Protein AF-A0A2P4YK73-F1 (afdb_monomer)

Foldseek 3Di:
DQQPDDDQQAWHFPDWDDPDPVRIDTDTDDAAQAFQLVVLVVCVVVVPAFFDDLLLVQLLLSVVRVLVRQCPDVVRFAQQQQARNQWGHHPVSRTHGHRRDPPPVPPPPPPPDDLPRLLLFQLCVVVVHDDDSVRVVSSSVLRSLCSRGSDHQCPLVQCVPQDVVRHGDDSVVVSVCVSVVVDDSQCSLVPVDDDPPLVVLLLFALCVNVVHDDDQLRVLSSVLLVLLCSAVVHHWCPVVQVVPQDPVRDTDDSVVVSVCLSVVVDGGDGDPPDDVLSVVLSCQSNDNPSVSRDGPVVSSVSVVCCSVPVSD

Secondary structure (DSSP, 8-state):
-GGG---TTBPPEEEEE-SSTTS-EEEE---TTEEHHHHHHHHHHHTPPSS--HHHHHHHHHHHHHHHHHHHSSSPPP-S--SGGGEEE-TT--EEE---SSTTTT-SS-TTS-TTSGGGS-HHHHTT----HHHHHHHHHHHHHHHHH-SPTTHHHHHH---TTSPPPPHHHHHHHHHTTSS-GGGGGTTTT--TT-TTGGGS-HHHHTTPPP-HHHHHHHHHHHHHHHHH-S-TTHHHHHHT--TT-PPPPHHHHHHHHHTTS------TTS-HHHHHHHHHHT-SSTTTSPPHHHHHHHHHHHHHHT--

Sequence (312 aa):
MTASMDHPHIVTFIGVAWDSLSDLCVVLEFMDGGDLRTLLNKYEATKHPVGFDKQKTTIALHVCHALTYLHSLMPPVIHRDLKSRNILLNHDFEAKLTDFGISRERLDQTMTAGVGTSLWMAPEVMLGEKYDVKADMFSFGVVLSELDVHTLPYAQAKQRSLDTSGRKMADATLLQKITAGEIQVSRERLDQTMTAGVGTSLWMAPEVMLGEKYDVKADMFSFGVVLSELDVHTLPYAQAKQRSLDTSGRKMADATLLQKITAGEIQVDFSESSPRSLVDLGLACVAIDSTDRPTAAEALYRLQVILTQDLG

pLDDT: mean 77.2, std 15.5, range [33.78, 97.75]

Structure (mmCIF, N/CA/C/O backbone):
data_AF-A0A2P4YK73-F1
#
_entry.id   AF-A0A2P4YK73-F1
#
loop_
_atom_site.group_PDB
_atom_site.id
_atom_site.type_symbol
_atom_site.label_atom_id
_atom_site.label_alt_id
_atom_site.label_comp_id
_atom_site.label_asym_id
_atom_site.label_entity_id
_atom_site.label_seq_id
_atom_site.pdbx_PDB_ins_code
_atom_site.Cartn_x
_atom_site.Cartn_y
_atom_site.Cartn_z
_atom_site.occupancy
_atom_site.B_iso_or_equiv
_atom_site.auth_seq_id
_atom_site.auth_comp_id
_atom_site.auth_asym_id
_atom_site.auth_atom_id
_atom_site.pdbx_PDB_model_num
ATOM 1 N N . MET A 1 1 ? 15.762 -13.107 -13.144 1.00 55.09 1 MET A N 1
ATOM 2 C CA . MET A 1 1 ? 14.458 -13.039 -12.448 1.00 55.09 1 MET A CA 1
ATOM 3 C C . MET A 1 1 ? 13.481 -12.123 -13.168 1.00 55.09 1 MET A C 1
ATOM 5 O O . MET A 1 1 ? 12.386 -12.575 -13.449 1.00 55.09 1 MET A O 1
ATOM 9 N N . THR A 1 2 ? 13.860 -10.896 -13.533 1.00 55.94 2 THR A N 1
ATOM 10 C CA . THR A 1 2 ? 12.975 -9.953 -14.253 1.00 55.94 2 THR A CA 1
ATOM 11 C C . THR A 1 2 ? 12.442 -10.485 -15.592 1.00 55.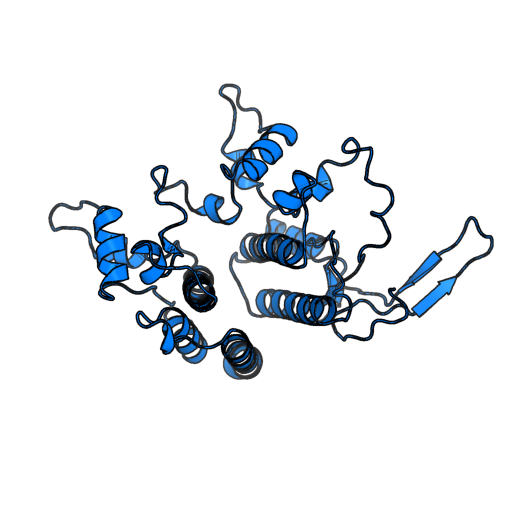94 2 THR A C 1
ATOM 13 O O . THR A 1 2 ? 11.284 -10.266 -15.908 1.00 55.94 2 THR A O 1
ATOM 16 N N . ALA A 1 3 ? 13.236 -11.259 -16.339 1.00 59.41 3 ALA A N 1
ATOM 17 C CA . ALA A 1 3 ? 12.841 -11.819 -17.639 1.00 59.41 3 ALA A CA 1
ATOM 18 C C . ALA A 1 3 ? 11.726 -12.890 -17.603 1.00 59.41 3 ALA A C 1
ATOM 20 O O . ALA A 1 3 ? 11.259 -13.300 -18.659 1.00 59.41 3 ALA A O 1
ATOM 21 N N . SER A 1 4 ? 11.333 -13.387 -16.424 1.00 66.44 4 SER A N 1
ATOM 22 C CA . SER A 1 4 ? 10.313 -14.441 -16.278 1.00 66.44 4 SER A CA 1
ATOM 23 C C . SER A 1 4 ? 9.052 -13.972 -15.551 1.00 66.44 4 SER A C 1
ATOM 25 O O . SER A 1 4 ? 8.229 -14.803 -15.178 1.00 66.44 4 SER A O 1
ATOM 27 N N . MET A 1 5 ? 8.932 -12.673 -15.270 1.00 78.12 5 MET A N 1
ATOM 28 C CA . MET A 1 5 ? 7.766 -12.099 -14.603 1.00 78.12 5 MET A CA 1
ATOM 29 C C . MET A 1 5 ? 6.850 -11.463 -15.641 1.00 78.12 5 MET A C 1
ATOM 31 O O . MET A 1 5 ? 7.314 -10.665 -16.451 1.00 78.12 5 MET A O 1
ATOM 35 N N . ASP A 1 6 ? 5.566 -11.802 -15.583 1.00 83.88 6 ASP A N 1
ATOM 36 C CA . ASP A 1 6 ? 4.534 -11.233 -16.444 1.00 83.88 6 ASP A CA 1
ATOM 37 C C . ASP A 1 6 ? 3.360 -10.795 -15.567 1.00 83.88 6 ASP A C 1
ATOM 39 O O . ASP A 1 6 ? 2.631 -11.620 -15.012 1.00 83.88 6 ASP A O 1
ATOM 43 N N . HIS A 1 7 ? 3.253 -9.486 -15.346 1.00 91.50 7 HIS A N 1
ATOM 44 C CA . HIS A 1 7 ? 2.206 -8.899 -14.523 1.00 91.50 7 HIS A CA 1
ATOM 45 C C . HIS A 1 7 ? 1.973 -7.435 -14.930 1.00 91.50 7 HIS A C 1
ATOM 47 O O . HIS A 1 7 ? 2.948 -6.690 -15.050 1.00 91.50 7 HIS A O 1
ATOM 53 N N . PRO A 1 8 ? 0.714 -6.966 -15.064 1.00 93.94 8 PRO A N 1
ATOM 54 C CA . PRO A 1 8 ? 0.407 -5.607 -15.530 1.00 93.94 8 PRO A CA 1
ATOM 55 C C . PRO A 1 8 ? 0.994 -4.499 -14.646 1.00 93.94 8 PRO A C 1
ATOM 57 O O . PRO A 1 8 ? 1.262 -3.407 -15.133 1.00 93.94 8 PRO A O 1
ATOM 60 N N . HIS A 1 9 ? 1.235 -4.783 -13.364 1.00 95.75 9 HIS A N 1
ATOM 61 C CA . HIS A 1 9 ? 1.813 -3.835 -12.405 1.00 95.75 9 HIS A CA 1
ATOM 62 C C . HIS A 1 9 ? 3.291 -4.091 -12.084 1.00 95.75 9 HIS A C 1
ATOM 64 O O . HIS A 1 9 ? 3.784 -3.609 -11.071 1.00 95.75 9 HIS A O 1
ATOM 70 N N . ILE A 1 10 ? 4.013 -4.848 -12.913 1.00 93.94 10 ILE A N 1
ATOM 71 C CA . ILE A 1 10 ? 5.475 -4.984 -12.835 1.00 93.94 10 ILE A CA 1
ATOM 72 C C . ILE A 1 10 ? 6.071 -4.425 -14.120 1.00 93.94 10 ILE A C 1
ATOM 74 O O . ILE A 1 10 ? 5.560 -4.690 -15.203 1.00 93.94 10 ILE A O 1
ATOM 78 N N . VAL A 1 11 ? 7.144 -3.643 -13.995 1.00 93.88 11 VAL A N 1
ATOM 79 C CA . VAL A 1 11 ? 7.846 -3.080 -15.150 1.00 93.88 11 VAL A CA 1
ATOM 80 C C . VAL A 1 11 ? 8.396 -4.212 -16.014 1.00 93.88 11 VAL A C 1
ATOM 82 O O . VAL A 1 11 ? 9.201 -5.039 -15.579 1.00 93.88 11 VAL A O 1
ATOM 85 N N . THR A 1 12 ? 7.946 -4.224 -17.260 1.00 91.75 12 THR A N 1
ATOM 86 C CA . THR A 1 12 ? 8.234 -5.240 -18.261 1.00 91.75 12 THR A CA 1
ATOM 87 C C . THR A 1 12 ? 9.698 -5.167 -18.663 1.00 91.75 12 THR A C 1
ATOM 89 O O . THR A 1 12 ? 10.197 -4.134 -19.118 1.00 91.75 12 THR A O 1
ATOM 92 N N . PHE A 1 13 ? 10.387 -6.296 -18.533 1.00 89.62 13 PHE A N 1
ATOM 93 C CA . PHE A 1 13 ? 11.717 -6.471 -19.094 1.00 89.62 13 PHE A CA 1
ATOM 94 C C . PHE A 1 13 ? 11.613 -6.696 -20.605 1.00 89.62 13 PHE A C 1
ATOM 96 O O . PHE A 1 13 ? 10.991 -7.658 -21.049 1.00 89.62 13 PHE A O 1
ATOM 103 N N . ILE A 1 14 ? 12.242 -5.823 -21.391 1.00 90.56 14 ILE A N 1
ATOM 104 C CA . ILE A 1 14 ? 12.256 -5.925 -22.856 1.00 90.56 14 ILE A CA 1
ATOM 105 C C . ILE A 1 14 ? 13.472 -6.730 -23.315 1.00 90.56 14 ILE A C 1
ATOM 107 O O . ILE A 1 14 ? 13.367 -7.574 -24.204 1.00 90.56 14 ILE A O 1
ATOM 111 N N . GLY A 1 15 ? 14.640 -6.479 -22.723 1.00 88.44 15 GLY A N 1
ATOM 112 C CA . GLY A 1 15 ? 15.864 -7.147 -23.137 1.00 88.44 15 GLY A CA 1
ATOM 113 C C . GLY A 1 15 ? 17.117 -6.612 -22.465 1.00 88.44 15 GLY A C 1
ATOM 114 O O . GLY A 1 15 ? 17.079 -5.839 -21.511 1.00 88.44 15 GLY A O 1
ATOM 115 N N . VAL A 1 16 ? 18.254 -7.041 -22.994 1.00 88.69 16 VAL A N 1
ATOM 116 C CA . VAL A 1 16 ? 19.583 -6.567 -22.609 1.00 88.69 16 VAL A CA 1
ATOM 117 C C . VAL A 1 16 ? 20.296 -6.041 -23.845 1.00 88.69 16 VAL A C 1
ATOM 119 O O . VAL A 1 16 ? 20.171 -6.615 -24.925 1.00 88.69 16 VAL A O 1
ATOM 122 N N . ALA A 1 17 ? 21.047 -4.961 -23.677 1.00 88.19 17 ALA A N 1
ATOM 123 C CA . ALA A 1 17 ? 21.920 -4.400 -24.698 1.00 88.19 17 ALA A CA 1
ATOM 124 C C . ALA A 1 17 ? 23.347 -4.375 -24.152 1.00 88.19 17 ALA A C 1
ATOM 126 O O . ALA A 1 17 ? 23.541 -4.087 -22.974 1.00 88.19 17 ALA A O 1
ATOM 127 N N . TRP A 1 18 ? 24.337 -4.709 -24.975 1.00 88.50 18 TRP A N 1
ATOM 128 C CA . TRP A 1 18 ? 25.741 -4.622 -24.585 1.00 88.50 18 TRP A CA 1
ATOM 129 C C . TRP A 1 18 ? 26.634 -4.428 -25.811 1.00 88.50 18 TRP A C 1
ATOM 131 O O . TRP A 1 18 ? 26.444 -5.098 -26.825 1.00 88.50 18 TRP A O 1
ATOM 141 N N . ASP A 1 19 ? 27.644 -3.569 -25.677 1.00 84.31 19 ASP A N 1
ATOM 142 C CA . ASP A 1 19 ? 28.762 -3.469 -26.629 1.00 84.31 19 ASP A CA 1
ATOM 143 C C . ASP A 1 19 ? 29.998 -4.235 -26.115 1.00 84.31 19 ASP A C 1
ATOM 145 O O . ASP A 1 19 ? 30.829 -4.721 -26.884 1.00 84.31 19 ASP A O 1
ATOM 149 N N . SER A 1 20 ? 30.095 -4.406 -24.794 1.00 81.94 20 SER A N 1
ATOM 150 C CA . SER A 1 20 ? 31.126 -5.169 -24.092 1.00 81.94 20 SER A CA 1
ATOM 151 C C . SER A 1 20 ? 30.563 -5.733 -22.779 1.00 81.94 20 SER A C 1
ATOM 153 O O . SER A 1 20 ? 29.516 -5.292 -22.310 1.00 81.94 20 SER A O 1
ATOM 155 N N . LEU A 1 21 ? 31.251 -6.686 -22.135 1.00 71.19 21 LEU A N 1
ATOM 156 C CA . LEU A 1 21 ? 30.834 -7.201 -20.816 1.00 71.19 21 LEU A CA 1
ATOM 157 C C . LEU A 1 21 ? 30.823 -6.116 -19.718 1.00 71.19 21 LEU A C 1
ATOM 159 O O . LEU A 1 21 ? 30.157 -6.294 -18.701 1.00 71.19 21 LEU A O 1
ATOM 163 N N . SER A 1 22 ? 31.553 -5.013 -19.915 1.00 77.69 22 SER A N 1
ATOM 164 C CA . SER A 1 22 ? 31.553 -3.846 -19.024 1.00 77.69 22 SER A CA 1
ATOM 165 C C . SER A 1 22 ? 30.385 -2.883 -19.262 1.00 77.69 22 SER A C 1
ATOM 167 O O . SER A 1 22 ? 30.089 -2.097 -18.369 1.00 77.69 22 SER A O 1
ATOM 169 N N . ASP A 1 23 ? 29.695 -2.984 -20.403 1.00 82.06 23 ASP A N 1
ATOM 170 C CA . ASP A 1 23 ? 28.624 -2.070 -20.826 1.00 82.06 23 ASP A CA 1
ATOM 171 C C . ASP A 1 23 ? 27.277 -2.800 -20.946 1.00 82.06 23 ASP A C 1
ATOM 173 O O . ASP A 1 23 ? 26.516 -2.598 -21.890 1.00 82.06 23 ASP A O 1
ATOM 177 N N . LEU A 1 24 ? 26.993 -3.708 -20.008 1.00 82.88 24 LEU A N 1
ATOM 178 C CA . LEU A 1 24 ? 25.717 -4.416 -19.967 1.00 82.88 24 LEU A CA 1
ATOM 179 C C . LEU A 1 24 ? 24.608 -3.476 -19.475 1.00 82.88 24 LEU A C 1
ATOM 181 O O . LEU A 1 24 ? 24.603 -3.044 -18.322 1.00 82.88 24 LEU A O 1
ATOM 185 N N . CYS A 1 25 ? 23.632 -3.215 -20.336 1.00 85.00 25 CYS A N 1
ATOM 186 C CA . CYS A 1 25 ? 22.439 -2.434 -20.043 1.00 85.00 25 CYS A CA 1
ATOM 187 C C . CYS A 1 25 ? 21.190 -3.318 -20.032 1.00 85.00 25 CYS A C 1
ATOM 189 O O . CYS A 1 25 ? 21.040 -4.240 -20.835 1.00 85.00 25 CYS A O 1
ATOM 191 N N . VAL A 1 26 ? 20.261 -2.993 -19.137 1.00 85.75 26 VAL A N 1
ATOM 192 C CA . VAL A 1 26 ? 18.923 -3.588 -19.087 1.00 85.75 26 VAL A CA 1
ATOM 193 C C . VAL A 1 26 ? 17.949 -2.631 -19.766 1.00 85.75 26 VAL A C 1
ATOM 195 O O . VAL A 1 26 ? 17.930 -1.443 -19.454 1.00 85.75 26 VAL A O 1
ATOM 198 N N . VAL A 1 27 ? 17.144 -3.151 -20.690 1.00 89.88 27 VAL A N 1
ATOM 199 C CA . VAL A 1 27 ? 16.100 -2.407 -21.397 1.00 89.88 27 VAL A CA 1
ATOM 200 C C . VAL A 1 27 ? 14.750 -2.781 -20.794 1.00 89.88 27 VAL A C 1
ATOM 202 O O . VAL A 1 27 ? 14.372 -3.956 -20.772 1.00 89.88 27 VAL A O 1
ATOM 205 N N . LEU A 1 28 ? 14.034 -1.775 -20.304 1.00 91.19 28 LEU A N 1
ATOM 206 C CA . LEU A 1 28 ? 12.729 -1.891 -19.656 1.00 91.19 28 LEU A CA 1
ATOM 207 C C . LEU A 1 28 ? 11.692 -1.071 -20.426 1.00 91.19 28 LEU A C 1
ATOM 209 O O . LEU A 1 28 ? 12.056 -0.178 -21.195 1.00 91.19 28 LEU A O 1
ATOM 213 N N . GLU A 1 29 ? 10.409 -1.354 -20.209 1.00 93.75 29 GLU A N 1
ATOM 214 C CA . GLU A 1 29 ? 9.358 -0.446 -20.672 1.00 93.75 29 GLU A CA 1
ATOM 215 C C . GLU A 1 29 ? 9.527 0.956 -20.070 1.00 93.75 29 GLU A C 1
ATOM 217 O O . GLU A 1 29 ? 9.976 1.126 -18.933 1.00 93.75 29 GLU A O 1
ATOM 222 N N . PHE A 1 30 ? 9.189 1.972 -20.861 1.00 94.69 30 PHE A N 1
ATOM 223 C CA . PHE A 1 30 ? 9.319 3.360 -20.447 1.00 94.69 30 PHE A CA 1
ATOM 224 C C . PHE A 1 30 ? 8.036 3.843 -19.768 1.00 94.69 30 PHE A C 1
ATOM 226 O O . PHE A 1 30 ? 6.957 3.773 -20.350 1.00 94.69 30 PHE A O 1
ATOM 233 N N . MET A 1 31 ? 8.187 4.374 -18.556 1.00 97.00 31 MET A N 1
ATOM 234 C CA . MET A 1 31 ? 7.109 4.915 -17.731 1.00 97.00 31 MET A CA 1
ATOM 235 C C . MET A 1 31 ? 7.224 6.447 -17.716 1.00 97.00 31 MET A C 1
ATOM 237 O O . MET A 1 31 ? 8.066 7.017 -17.019 1.00 97.00 31 MET A O 1
ATOM 241 N N . ASP A 1 32 ? 6.422 7.116 -18.543 1.00 95.50 32 ASP A N 1
ATO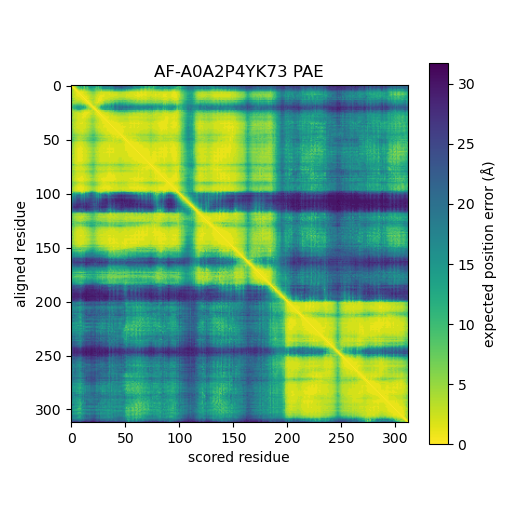M 242 C CA . ASP A 1 32 ? 6.542 8.545 -18.877 1.00 95.50 32 ASP A CA 1
ATOM 243 C C . ASP A 1 32 ? 6.126 9.511 -17.753 1.00 95.50 32 ASP A C 1
ATOM 245 O O . ASP A 1 32 ? 6.485 10.690 -17.787 1.00 95.50 32 ASP A O 1
ATOM 249 N N . GLY A 1 33 ? 5.434 9.018 -16.726 1.00 93.81 33 GLY A N 1
ATOM 250 C CA . GLY A 1 33 ? 5.092 9.757 -15.509 1.00 93.81 33 GLY A CA 1
ATOM 251 C C . GLY A 1 33 ? 6.223 9.829 -14.475 1.00 93.81 33 GLY A C 1
ATOM 252 O O . GLY A 1 33 ? 6.097 10.560 -13.490 1.00 93.81 33 GLY A O 1
ATOM 253 N N . GLY A 1 34 ? 7.335 9.116 -14.691 1.00 95.69 34 GLY A N 1
ATOM 254 C CA . GLY A 1 34 ? 8.449 9.041 -13.745 1.00 95.69 34 GLY A CA 1
ATOM 255 C C . GLY A 1 34 ? 8.100 8.249 -12.483 1.00 95.69 34 GLY A C 1
ATOM 256 O O . GLY A 1 34 ? 7.205 7.408 -12.489 1.00 95.69 34 GLY A O 1
ATOM 257 N N . ASP A 1 35 ? 8.827 8.485 -11.392 1.00 95.94 35 ASP A N 1
ATOM 258 C CA . ASP A 1 35 ? 8.608 7.782 -10.126 1.00 95.94 35 ASP A CA 1
ATOM 259 C C . ASP A 1 35 ? 7.580 8.478 -9.213 1.00 95.94 35 ASP A C 1
ATOM 261 O O . ASP A 1 35 ? 7.397 9.701 -9.241 1.00 95.94 35 ASP A O 1
ATOM 265 N N . LEU A 1 36 ? 6.932 7.701 -8.340 1.00 95.62 36 LEU A N 1
ATOM 266 C CA . LEU A 1 36 ? 5.926 8.195 -7.401 1.00 95.62 36 LEU A CA 1
ATOM 267 C C . LEU A 1 36 ? 6.490 9.280 -6.469 1.00 95.62 36 LEU A C 1
ATOM 269 O O . LEU A 1 36 ? 5.779 10.233 -6.153 1.00 95.62 36 LEU A O 1
ATOM 273 N N . ARG A 1 37 ? 7.764 9.219 -6.059 1.00 94.06 37 ARG A N 1
ATOM 274 C CA . ARG A 1 37 ? 8.355 10.265 -5.202 1.00 94.06 37 ARG A CA 1
ATOM 275 C C . ARG A 1 37 ? 8.381 11.619 -5.911 1.00 94.06 37 ARG A C 1
ATOM 277 O O . ARG A 1 37 ? 8.128 12.645 -5.274 1.00 94.06 37 ARG A O 1
ATOM 284 N N . THR A 1 38 ? 8.646 11.630 -7.214 1.00 94.88 38 THR A N 1
ATOM 285 C CA . THR A 1 38 ? 8.582 12.837 -8.046 1.00 94.88 38 THR A CA 1
ATOM 286 C C . THR A 1 38 ? 7.163 13.417 -8.097 1.00 94.88 38 THR A C 1
ATOM 288 O O . THR A 1 38 ? 6.997 14.627 -7.911 1.00 94.88 38 THR A O 1
ATOM 291 N N . LEU A 1 39 ? 6.131 12.575 -8.239 1.00 95.12 39 LEU A N 1
ATOM 292 C CA . LEU A 1 39 ? 4.729 13.009 -8.157 1.00 95.12 39 LEU A CA 1
ATOM 293 C C . LEU A 1 39 ? 4.393 13.617 -6.785 1.00 95.12 39 LEU A C 1
ATOM 295 O O . LEU A 1 39 ? 3.817 14.702 -6.712 1.00 95.12 39 LEU A O 1
ATOM 299 N N . LEU A 1 40 ? 4.789 12.960 -5.695 1.00 91.94 40 LEU A N 1
ATOM 300 C CA . LEU A 1 40 ? 4.490 13.425 -4.337 1.00 91.94 40 LEU A CA 1
ATOM 301 C C . LEU A 1 40 ? 5.181 14.752 -4.001 1.00 91.94 40 LEU A C 1
ATOM 303 O O . LEU A 1 40 ? 4.571 15.623 -3.387 1.00 91.94 40 LEU A O 1
ATOM 307 N N . ASN A 1 41 ? 6.409 14.968 -4.480 1.00 92.56 41 ASN A N 1
ATOM 308 C CA . ASN A 1 41 ? 7.077 16.270 -4.361 1.00 92.56 41 ASN A CA 1
ATOM 309 C C . ASN A 1 41 ? 6.287 17.384 -5.071 1.00 92.56 41 ASN A C 1
ATOM 311 O O . ASN A 1 41 ? 6.205 18.509 -4.576 1.00 92.56 41 ASN A O 1
ATOM 315 N N . LYS A 1 42 ? 5.693 17.084 -6.234 1.00 94.31 42 LYS A N 1
ATOM 316 C CA . LYS A 1 42 ? 4.837 18.031 -6.961 1.00 94.31 42 LYS A CA 1
ATOM 317 C C . LYS A 1 42 ? 3.558 18.324 -6.178 1.00 94.31 42 LYS A C 1
ATOM 319 O O . LYS A 1 42 ? 3.155 19.483 -6.102 1.00 94.31 42 LYS A O 1
ATOM 324 N N . TYR A 1 43 ? 2.938 17.309 -5.584 1.00 92.94 43 TYR A N 1
ATOM 325 C CA . TYR A 1 43 ? 1.766 17.475 -4.723 1.00 92.94 43 TYR A CA 1
ATOM 326 C C . TYR A 1 43 ? 2.057 18.349 -3.505 1.00 92.94 43 TYR A C 1
ATOM 328 O O . TYR A 1 43 ? 1.325 19.306 -3.262 1.00 92.94 43 TYR A O 1
ATOM 336 N N . GLU A 1 44 ? 3.180 18.120 -2.825 1.00 88.38 44 GLU A N 1
ATOM 337 C CA . GLU A 1 44 ? 3.623 18.964 -1.715 1.00 88.38 44 GLU A CA 1
ATOM 338 C C . GLU A 1 44 ? 3.829 20.423 -2.164 1.00 88.38 44 GLU A C 1
ATOM 340 O O . GLU A 1 44 ? 3.281 21.350 -1.564 1.00 88.38 44 GLU A O 1
ATOM 345 N N . ALA A 1 45 ? 4.551 20.643 -3.270 1.00 93.12 45 ALA A N 1
ATOM 346 C CA . ALA A 1 45 ? 4.836 21.982 -3.791 1.00 93.12 45 ALA A CA 1
ATOM 347 C C . ALA A 1 45 ? 3.575 22.746 -4.233 1.00 93.12 45 ALA A C 1
ATOM 349 O O . ALA A 1 45 ? 3.505 23.970 -4.110 1.00 93.12 45 ALA A O 1
ATOM 350 N N . THR A 1 46 ? 2.577 22.025 -4.745 1.00 94.44 46 THR A N 1
ATOM 351 C CA . THR A 1 46 ? 1.304 22.593 -5.215 1.00 94.44 46 THR A CA 1
ATOM 352 C C . THR A 1 46 ? 0.219 22.622 -4.142 1.00 94.44 46 THR A C 1
ATOM 354 O O . THR A 1 46 ? -0.865 23.140 -4.404 1.00 94.44 46 THR A O 1
ATOM 357 N N . LYS A 1 47 ? 0.515 22.138 -2.926 1.00 88.25 47 LYS A N 1
ATOM 358 C CA . LYS A 1 47 ? -0.446 21.991 -1.822 1.00 88.25 47 LYS A CA 1
ATOM 359 C C . LYS A 1 47 ? -1.670 21.161 -2.222 1.00 88.25 47 LYS A C 1
ATOM 361 O O . LYS A 1 47 ? -2.799 21.510 -1.877 1.00 88.25 47 LYS A O 1
ATOM 366 N N . HIS A 1 48 ? -1.438 20.081 -2.966 1.00 82.44 48 HIS A N 1
ATOM 367 C CA . HIS A 1 48 ? -2.473 19.097 -3.278 1.00 82.44 48 HIS A CA 1
ATOM 368 C C . HIS A 1 48 ? -3.076 18.555 -1.969 1.00 82.44 48 HIS A C 1
ATOM 370 O O . HIS A 1 48 ? -2.334 18.406 -0.992 1.00 82.44 48 HIS A O 1
ATOM 376 N N . PRO A 1 49 ? -4.387 18.265 -1.899 1.00 80.75 49 PRO A N 1
ATOM 377 C CA . PRO A 1 49 ? -5.000 17.762 -0.676 1.00 80.75 49 PRO A CA 1
ATOM 378 C C . PRO A 1 49 ? -4.305 16.500 -0.148 1.00 80.75 49 PRO A C 1
ATOM 380 O O . PRO A 1 49 ? -4.039 15.556 -0.901 1.00 80.75 49 PRO A O 1
ATOM 383 N N . VAL A 1 50 ? -4.012 16.494 1.155 1.00 78.62 50 VAL A N 1
ATOM 384 C CA . VAL A 1 50 ? -3.613 15.287 1.898 1.00 78.62 50 VAL A CA 1
ATOM 385 C C . VAL A 1 50 ? -4.791 14.313 1.970 1.00 78.62 50 VAL A C 1
ATOM 387 O O . VAL A 1 50 ? -5.930 14.726 1.760 1.00 78.62 50 VAL A O 1
ATOM 390 N N . GLY A 1 51 ? -4.529 13.037 2.244 1.00 69.62 51 GLY A N 1
ATOM 391 C CA . GLY A 1 51 ? -5.557 11.997 2.221 1.00 69.62 51 GLY A CA 1
ATOM 392 C C . GLY A 1 51 ? -5.544 11.126 0.974 1.00 69.62 51 GLY A C 1
ATOM 393 O O . GLY A 1 51 ? -4.773 11.366 0.047 1.00 69.62 51 GLY A O 1
ATOM 394 N N . PHE A 1 52 ? -6.414 10.120 0.919 1.00 73.81 52 PHE A N 1
ATOM 395 C CA . PHE A 1 52 ? -6.575 9.274 -0.261 1.00 73.81 52 PHE A CA 1
ATOM 396 C C . PHE A 1 52 ? -7.677 9.820 -1.168 1.00 73.81 52 PHE A C 1
ATOM 398 O O . PHE A 1 52 ? -8.853 9.812 -0.821 1.00 73.81 52 PHE A O 1
ATOM 405 N N . ASP A 1 53 ? -7.278 10.278 -2.352 1.00 77.81 53 ASP A N 1
ATOM 406 C CA . ASP A 1 53 ? -8.196 10.473 -3.469 1.00 77.81 53 ASP A CA 1
ATOM 407 C C . ASP A 1 53 ? -8.192 9.222 -4.364 1.00 77.81 53 ASP A C 1
ATOM 409 O O . ASP A 1 53 ? -7.383 8.306 -4.187 1.00 77.81 53 ASP A O 1
ATOM 413 N N . LYS A 1 54 ? -9.095 9.182 -5.349 1.00 77.94 54 LYS A N 1
ATOM 414 C CA . LYS A 1 54 ? -9.204 8.067 -6.300 1.00 77.94 54 LYS A CA 1
ATOM 415 C C . LYS A 1 54 ? -7.855 7.702 -6.920 1.00 77.94 54 LYS A C 1
ATOM 417 O O . LYS A 1 54 ? -7.511 6.528 -6.984 1.00 77.94 54 LYS A O 1
ATOM 422 N N . GLN A 1 55 ? -7.086 8.699 -7.349 1.00 86.25 55 GLN A N 1
ATOM 423 C CA . GLN A 1 55 ? -5.817 8.482 -8.029 1.00 86.25 55 GLN A CA 1
ATOM 424 C C . GLN A 1 55 ? -4.800 7.810 -7.096 1.00 86.25 55 GLN A C 1
ATOM 426 O O . GLN A 1 55 ? -4.177 6.816 -7.468 1.00 86.25 55 GLN A O 1
ATOM 431 N N . LYS A 1 56 ? -4.658 8.311 -5.866 1.00 85.69 56 LYS A N 1
ATOM 432 C CA . LYS A 1 56 ? -3.746 7.732 -4.870 1.00 85.69 56 LYS A CA 1
ATOM 433 C C . LYS A 1 56 ? -4.168 6.323 -4.461 1.00 85.69 56 LYS A C 1
ATOM 435 O O . LYS A 1 56 ? -3.307 5.457 -4.306 1.00 85.69 56 LYS A O 1
ATOM 440 N N . THR A 1 57 ? -5.472 6.070 -4.349 1.00 81.19 57 THR A N 1
ATOM 441 C CA . THR A 1 57 ? -6.001 4.729 -4.060 1.00 81.19 57 THR A CA 1
ATOM 442 C C . THR A 1 57 ? -5.722 3.757 -5.202 1.00 81.19 57 THR A C 1
ATOM 444 O O . THR A 1 57 ? -5.294 2.633 -4.950 1.00 81.19 57 THR A O 1
ATOM 447 N N . THR A 1 58 ? -5.874 4.190 -6.454 1.00 85.56 58 THR A N 1
ATOM 448 C CA . THR A 1 58 ? -5.522 3.388 -7.634 1.00 85.56 58 THR A CA 1
ATOM 449 C C . THR A 1 58 ? -4.034 3.030 -7.650 1.00 85.56 58 THR A C 1
ATOM 451 O O . THR A 1 58 ? -3.685 1.866 -7.834 1.00 85.56 58 THR A O 1
ATOM 454 N N . ILE A 1 59 ? -3.145 3.991 -7.372 1.00 91.31 59 ILE A N 1
ATOM 455 C CA . ILE A 1 59 ? -1.699 3.733 -7.271 1.00 91.31 59 ILE A CA 1
ATOM 456 C C . ILE A 1 59 ? -1.404 2.699 -6.173 1.00 91.31 59 ILE A C 1
ATOM 458 O O . ILE A 1 59 ? -0.670 1.739 -6.413 1.00 91.31 59 ILE A O 1
ATOM 462 N N . ALA A 1 60 ? -1.993 2.856 -4.984 1.00 86.94 60 ALA A N 1
ATOM 463 C CA . ALA A 1 60 ? -1.832 1.901 -3.888 1.00 86.94 60 ALA A CA 1
ATOM 464 C C . ALA A 1 60 ? -2.326 0.492 -4.258 1.00 86.94 60 ALA A C 1
ATOM 466 O O . ALA A 1 60 ? -1.661 -0.496 -3.938 1.00 86.94 60 ALA A O 1
ATOM 467 N N . LEU A 1 61 ? -3.458 0.394 -4.963 1.00 84.88 61 LEU A N 1
ATOM 468 C CA . LEU A 1 61 ? -4.018 -0.877 -5.419 1.00 84.88 61 LEU A CA 1
ATOM 469 C C . LEU A 1 61 ? -3.083 -1.587 -6.406 1.00 84.88 61 LEU A C 1
ATOM 471 O O . LEU A 1 61 ? -2.807 -2.772 -6.236 1.00 84.88 61 LEU A O 1
ATOM 475 N N . HIS A 1 62 ? -2.552 -0.866 -7.394 1.00 93.62 62 HIS A N 1
ATOM 476 C CA . HIS A 1 62 ? -1.604 -1.407 -8.370 1.00 93.62 62 HIS A CA 1
ATOM 477 C C . HIS A 1 62 ? -0.346 -1.984 -7.698 1.00 93.62 62 HIS A C 1
ATOM 479 O O . HIS A 1 62 ? 0.087 -3.094 -8.018 1.00 93.62 62 HIS A O 1
ATOM 485 N N . VAL A 1 63 ? 0.207 -1.272 -6.708 1.00 92.38 63 VAL A N 1
ATOM 486 C CA . VAL A 1 63 ? 1.345 -1.761 -5.909 1.00 92.38 63 VAL A CA 1
ATOM 487 C C . VAL A 1 63 ? 0.962 -3.017 -5.122 1.00 92.38 63 VAL A C 1
ATOM 489 O O . VAL A 1 63 ? 1.717 -3.988 -5.111 1.00 92.38 63 VAL A O 1
ATOM 492 N N . CYS A 1 64 ? -0.225 -3.040 -4.512 1.00 88.69 64 CYS A N 1
ATOM 493 C CA . CYS A 1 64 ? -0.732 -4.204 -3.785 1.00 88.69 64 CYS A CA 1
ATOM 494 C C . CYS A 1 64 ? -0.890 -5.438 -4.692 1.00 88.69 64 CYS A C 1
ATOM 496 O O . CYS A 1 64 ? -0.491 -6.539 -4.304 1.00 88.69 64 CYS A O 1
ATOM 498 N N . HIS A 1 65 ? -1.400 -5.274 -5.918 1.00 87.56 65 HIS A N 1
ATOM 499 C CA . HIS A 1 65 ? -1.487 -6.361 -6.903 1.00 87.56 65 HIS A CA 1
ATOM 500 C C . HIS A 1 65 ? -0.113 -6.901 -7.283 1.00 87.56 65 HIS A C 1
ATOM 502 O O . HIS A 1 65 ? 0.083 -8.115 -7.287 1.00 87.56 65 HIS A O 1
ATOM 508 N N . ALA A 1 66 ? 0.854 -6.019 -7.537 1.00 91.69 66 ALA A N 1
ATOM 509 C CA . ALA A 1 66 ? 2.216 -6.432 -7.854 1.00 91.69 66 ALA A CA 1
ATOM 510 C C . ALA A 1 66 ? 2.872 -7.218 -6.703 1.00 91.69 66 ALA A C 1
ATOM 512 O O . ALA A 1 66 ? 3.464 -8.270 -6.943 1.00 9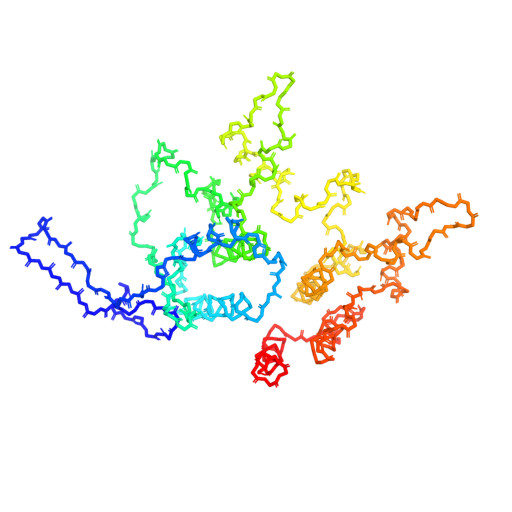1.69 66 ALA A O 1
ATOM 513 N N . LEU A 1 67 ? 2.726 -6.762 -5.452 1.00 89.12 67 LEU A N 1
ATOM 514 C CA . LEU A 1 67 ? 3.229 -7.488 -4.277 1.00 89.12 67 LEU A CA 1
ATOM 515 C C . LEU A 1 67 ? 2.539 -8.841 -4.101 1.00 89.12 67 LEU A C 1
ATOM 517 O O . LEU A 1 67 ? 3.211 -9.843 -3.876 1.00 89.12 67 LEU A O 1
ATOM 521 N N . THR A 1 68 ? 1.216 -8.888 -4.275 1.00 86.69 68 THR A N 1
ATOM 522 C CA . THR A 1 68 ? 0.440 -10.134 -4.210 1.00 86.69 68 THR A CA 1
ATOM 523 C C . THR A 1 68 ? 0.962 -11.151 -5.222 1.00 86.69 68 THR A C 1
ATOM 525 O O . THR A 1 68 ? 1.203 -12.304 -4.866 1.00 86.69 68 THR A O 1
ATOM 528 N N . TYR A 1 69 ? 1.204 -10.719 -6.463 1.00 88.69 69 TYR A N 1
ATOM 529 C CA . TYR A 1 69 ? 1.802 -11.565 -7.491 1.00 88.69 69 TYR A CA 1
ATOM 530 C C . TYR A 1 69 ? 3.178 -12.086 -7.058 1.00 88.69 69 TYR A C 1
ATOM 532 O O . TYR A 1 69 ? 3.374 -13.300 -7.017 1.00 88.69 69 TYR A O 1
ATOM 540 N N . LEU A 1 70 ? 4.104 -11.205 -6.661 1.00 87.00 70 LEU A N 1
ATOM 541 C CA . LEU A 1 70 ? 5.465 -11.587 -6.258 1.00 87.00 70 LEU A CA 1
ATOM 542 C C . LEU A 1 70 ? 5.478 -12.580 -5.087 1.00 87.00 70 LEU A C 1
ATOM 544 O O . LEU A 1 70 ? 6.194 -13.584 -5.123 1.00 87.00 70 LEU A O 1
ATOM 548 N N . HIS A 1 71 ? 4.661 -12.323 -4.065 1.00 88.19 71 HIS A N 1
ATOM 549 C CA . HIS A 1 71 ? 4.566 -13.150 -2.861 1.00 88.19 71 HIS A CA 1
ATOM 550 C C . HIS A 1 71 ? 3.864 -14.490 -3.114 1.00 88.19 71 HIS A C 1
ATOM 552 O O . HIS A 1 71 ? 4.078 -15.430 -2.352 1.00 88.19 71 HIS A O 1
ATOM 558 N N . SER A 1 72 ? 3.066 -14.600 -4.184 1.00 86.69 72 SER A N 1
ATOM 559 C CA . SER A 1 72 ? 2.392 -15.844 -4.589 1.00 86.69 72 SER A CA 1
ATOM 560 C C . SER A 1 72 ? 3.273 -16.818 -5.382 1.00 86.69 72 SER A C 1
ATOM 562 O O . SER A 1 72 ? 2.907 -17.985 -5.540 1.00 86.69 72 SER A O 1
ATOM 564 N N . LEU A 1 73 ? 4.428 -16.365 -5.887 1.00 85.44 73 LEU A N 1
ATOM 565 C CA . LEU A 1 73 ? 5.359 -17.215 -6.632 1.00 85.44 73 LEU A CA 1
ATOM 566 C C . LEU A 1 73 ? 5.939 -18.323 -5.736 1.00 85.44 73 LEU A C 1
ATOM 568 O O . LEU A 1 73 ? 5.956 -18.219 -4.511 1.00 85.44 73 LEU A O 1
ATOM 572 N N . MET A 1 74 ? 6.442 -19.399 -6.347 1.00 83.25 74 MET A N 1
ATOM 573 C CA . MET A 1 74 ? 7.121 -20.483 -5.630 1.00 83.25 74 MET A CA 1
ATOM 574 C C . MET A 1 74 ? 8.560 -20.662 -6.140 1.00 83.25 74 MET A C 1
ATOM 576 O O . MET A 1 74 ? 8.739 -21.118 -7.272 1.00 83.25 74 MET A O 1
ATOM 580 N N . PRO A 1 75 ? 9.587 -20.359 -5.319 1.00 85.19 75 PRO A N 1
ATOM 581 C CA . PRO A 1 75 ? 9.495 -19.739 -3.988 1.00 85.19 75 PRO A CA 1
ATOM 582 C C . PRO A 1 75 ? 8.996 -18.275 -4.048 1.00 85.19 75 PRO A C 1
ATOM 584 O O . PRO A 1 75 ? 9.170 -17.637 -5.090 1.00 85.19 75 PRO A O 1
ATOM 587 N N . PRO A 1 76 ? 8.421 -17.728 -2.953 1.00 85.06 76 PRO A N 1
ATOM 588 C CA . PRO A 1 76 ? 7.980 -16.335 -2.909 1.00 85.06 76 PRO A CA 1
ATOM 589 C C . PRO A 1 76 ? 9.117 -15.371 -3.230 1.00 85.06 76 PRO A C 1
ATOM 591 O O . PRO A 1 76 ? 10.228 -15.502 -2.703 1.00 85.06 76 PRO A O 1
ATOM 594 N N . VAL A 1 77 ? 8.836 -14.381 -4.074 1.00 85.06 77 VAL A N 1
ATOM 595 C CA . VAL A 1 77 ? 9.795 -13.326 -4.400 1.00 85.06 77 VAL A CA 1
ATOM 596 C C . VAL A 1 77 ? 9.558 -12.144 -3.470 1.00 85.06 77 VAL A C 1
ATOM 598 O O . VAL A 1 77 ? 8.483 -11.562 -3.468 1.00 85.06 77 VAL A O 1
ATOM 601 N N . ILE A 1 78 ? 10.577 -11.772 -2.695 1.00 83.50 78 ILE A N 1
ATOM 602 C CA . ILE A 1 78 ? 10.557 -10.588 -1.823 1.00 83.50 78 ILE A CA 1
ATOM 603 C C . ILE A 1 78 ? 11.182 -9.420 -2.599 1.00 83.50 78 ILE A C 1
ATOM 605 O O . ILE A 1 78 ? 12.291 -9.567 -3.122 1.00 83.50 78 ILE A O 1
ATOM 609 N N . HIS A 1 79 ? 10.519 -8.264 -2.655 1.00 86.69 79 HIS A N 1
ATOM 610 C CA . HIS A 1 79 ? 11.026 -7.065 -3.329 1.00 86.69 79 HIS A CA 1
ATOM 611 C C . HIS A 1 79 ? 12.282 -6.518 -2.647 1.00 86.69 79 HIS A C 1
ATOM 613 O O . HIS A 1 79 ? 13.266 -6.228 -3.335 1.00 86.69 79 HIS A O 1
ATOM 619 N N . ARG A 1 80 ? 12.261 -6.389 -1.312 1.00 82.19 80 ARG A N 1
ATOM 620 C CA . ARG A 1 80 ? 13.375 -5.951 -0.439 1.00 82.19 80 ARG A CA 1
ATOM 621 C C . ARG A 1 80 ? 13.811 -4.487 -0.548 1.00 82.19 80 ARG A C 1
ATOM 623 O O . ARG A 1 80 ? 14.652 -4.065 0.245 1.00 82.19 80 ARG A O 1
ATOM 630 N N . ASP A 1 81 ? 13.295 -3.735 -1.513 1.00 83.06 81 ASP A N 1
ATOM 631 C CA . ASP A 1 81 ? 13.609 -2.314 -1.724 1.00 83.06 81 ASP A CA 1
ATOM 632 C C . ASP A 1 81 ? 12.358 -1.542 -2.165 1.00 83.06 81 ASP A C 1
ATOM 634 O O . ASP A 1 81 ? 12.419 -0.652 -3.007 1.00 83.06 81 ASP A O 1
ATOM 638 N N . LEU A 1 82 ? 11.190 -1.913 -1.638 1.00 88.75 82 LEU A N 1
ATOM 639 C CA . LEU A 1 82 ? 9.958 -1.204 -1.955 1.00 88.75 82 LEU A CA 1
ATOM 640 C C . LEU A 1 82 ? 10.009 0.213 -1.365 1.00 88.75 82 LEU A C 1
ATOM 642 O O . LEU A 1 82 ? 10.146 0.396 -0.158 1.00 88.75 82 LEU A O 1
ATOM 646 N N . LYS A 1 83 ? 9.881 1.219 -2.229 1.00 87.00 83 LYS A N 1
ATOM 647 C CA . LYS A 1 83 ? 9.852 2.646 -1.879 1.00 87.00 83 LYS A CA 1
ATOM 648 C C . LYS A 1 83 ? 9.199 3.443 -2.999 1.00 87.00 83 LYS A C 1
ATOM 650 O O . LYS A 1 83 ? 9.151 2.979 -4.137 1.00 87.00 83 LYS A O 1
ATOM 655 N N . SER A 1 84 ? 8.787 4.677 -2.719 1.00 89.94 84 SER A N 1
ATOM 656 C CA . SER A 1 84 ? 8.163 5.567 -3.713 1.00 89.94 84 SER A CA 1
ATOM 657 C C . SER A 1 84 ? 9.022 5.836 -4.958 1.00 89.94 84 SER A C 1
ATOM 659 O O . SER A 1 84 ? 8.486 6.143 -6.014 1.00 89.94 84 SER A O 1
ATOM 661 N N . ARG A 1 85 ? 10.348 5.666 -4.891 1.00 92.00 85 ARG A N 1
ATOM 662 C CA . ARG A 1 85 ? 11.237 5.773 -6.068 1.00 92.00 85 ARG A CA 1
ATOM 663 C C . ARG A 1 85 ? 11.210 4.551 -6.991 1.00 92.00 85 ARG A C 1
ATOM 665 O O . ARG A 1 85 ? 11.556 4.682 -8.156 1.00 92.00 85 ARG A O 1
ATOM 672 N N . ASN A 1 86 ? 10.799 3.396 -6.471 1.00 93.44 86 ASN A N 1
ATOM 673 C CA . ASN A 1 86 ? 10.739 2.128 -7.204 1.00 93.44 86 ASN A CA 1
ATOM 674 C C . ASN A 1 86 ? 9.303 1.808 -7.668 1.00 93.44 86 ASN A C 1
ATOM 676 O O . ASN A 1 86 ? 9.004 0.694 -8.096 1.00 93.44 86 ASN A O 1
ATOM 680 N N . ILE A 1 87 ? 8.406 2.793 -7.579 1.00 96.31 87 ILE A N 1
ATOM 681 C CA . ILE A 1 87 ? 7.055 2.758 -8.135 1.00 96.31 87 ILE A CA 1
ATOM 682 C C . ILE A 1 87 ? 7.042 3.762 -9.281 1.00 96.31 87 ILE A C 1
ATOM 684 O O . ILE A 1 87 ? 7.110 4.967 -9.041 1.00 96.31 87 ILE A O 1
ATOM 688 N N . LEU A 1 88 ? 6.996 3.268 -10.512 1.00 97.38 88 LEU A N 1
ATOM 689 C CA . LEU A 1 88 ? 6.949 4.089 -11.716 1.00 97.38 88 LEU A CA 1
ATOM 690 C C . LEU A 1 88 ? 5.508 4.281 -12.179 1.00 97.38 88 LEU A C 1
ATOM 692 O O . LEU A 1 88 ? 4.672 3.399 -11.995 1.00 97.38 88 LEU A O 1
ATOM 696 N N . LEU A 1 89 ? 5.232 5.426 -12.789 1.00 97.75 89 LEU A N 1
ATOM 697 C CA . LEU A 1 89 ? 3.913 5.842 -13.250 1.00 97.75 89 LEU A CA 1
ATOM 698 C C . LEU A 1 89 ? 3.954 6.140 -14.748 1.00 97.75 89 LEU A C 1
ATOM 700 O O . LEU A 1 89 ? 4.959 6.645 -15.248 1.00 97.75 89 LEU A O 1
ATOM 704 N N . ASN A 1 90 ? 2.866 5.864 -15.459 1.00 94.94 90 ASN A N 1
ATOM 705 C CA . ASN A 1 90 ? 2.644 6.421 -16.793 1.00 94.94 90 ASN A CA 1
ATOM 706 C C . ASN A 1 90 ? 1.757 7.681 -16.723 1.00 94.94 90 ASN A C 1
ATOM 708 O O . ASN A 1 90 ? 1.353 8.108 -15.637 1.00 94.94 90 ASN A O 1
ATOM 712 N N . HIS A 1 91 ? 1.465 8.299 -17.868 1.00 91.06 91 HIS A N 1
ATOM 713 C CA . HIS A 1 91 ? 0.600 9.483 -17.959 1.00 91.06 91 HIS A CA 1
ATOM 714 C C . HIS A 1 91 ? -0.829 9.263 -17.440 1.00 91.06 91 HIS A C 1
ATOM 716 O O . HIS A 1 91 ? -1.452 10.223 -16.987 1.00 91.06 91 HIS A O 1
ATOM 722 N N . ASP A 1 92 ? -1.314 8.021 -17.447 1.00 90.81 92 ASP A N 1
ATOM 723 C CA . ASP A 1 92 ? -2.621 7.628 -16.908 1.00 90.81 92 ASP A CA 1
ATOM 724 C C . ASP A 1 92 ? -2.576 7.304 -15.402 1.00 90.81 92 ASP A C 1
ATOM 726 O O . ASP A 1 92 ? -3.579 6.908 -14.808 1.00 90.81 92 ASP A O 1
ATOM 730 N N . PHE A 1 93 ? -1.421 7.501 -14.753 1.00 90.50 93 PHE A N 1
ATOM 731 C CA . PHE A 1 93 ? -1.157 7.137 -13.357 1.00 90.50 93 PHE A CA 1
ATOM 732 C C . PHE A 1 93 ? -1.311 5.641 -13.053 1.00 90.50 93 PHE A C 1
ATOM 734 O O . PHE A 1 93 ? -1.490 5.243 -11.896 1.00 90.50 93 PHE A O 1
ATOM 741 N N . GLU A 1 94 ? -1.171 4.792 -14.068 1.00 94.44 94 GLU A N 1
ATOM 742 C CA . GLU A 1 94 ? -0.979 3.366 -13.857 1.00 94.44 94 GLU A CA 1
ATOM 743 C C . GLU A 1 94 ? 0.400 3.144 -13.244 1.00 94.44 94 GLU A C 1
ATOM 745 O O . GLU A 1 94 ? 1.414 3.643 -13.738 1.00 94.44 94 GLU A O 1
ATOM 750 N N . ALA A 1 95 ? 0.428 2.404 -12.138 1.00 96.62 95 ALA A N 1
ATOM 751 C CA . ALA A 1 95 ? 1.636 2.213 -11.360 1.00 96.62 95 ALA A CA 1
ATOM 752 C C . ALA A 1 95 ? 2.225 0.838 -11.639 1.00 96.62 95 ALA A C 1
ATOM 754 O O . ALA A 1 95 ? 1.514 -0.173 -11.641 1.00 96.62 95 ALA A O 1
ATOM 755 N N . LYS A 1 96 ? 3.540 0.812 -11.846 1.00 96.75 96 LYS A N 1
ATOM 756 C CA . LYS A 1 96 ? 4.313 -0.410 -12.003 1.00 96.75 96 LYS A CA 1
ATOM 757 C C . LYS A 1 96 ? 5.506 -0.414 -11.072 1.00 96.75 96 LYS A C 1
ATOM 759 O O . LYS A 1 96 ? 6.200 0.578 -10.869 1.00 96.75 96 LYS A O 1
ATOM 764 N N . LEU A 1 97 ? 5.722 -1.580 -10.508 1.00 94.31 97 LEU A N 1
ATOM 765 C CA . LEU A 1 97 ? 6.779 -1.888 -9.577 1.00 94.31 97 LEU A CA 1
ATOM 766 C C . LEU A 1 97 ? 8.075 -2.168 -10.375 1.00 94.31 97 LEU A C 1
ATOM 768 O O . LEU A 1 97 ? 8.034 -2.907 -11.359 1.00 94.31 97 LEU A O 1
ATOM 772 N N . THR A 1 98 ? 9.212 -1.571 -9.975 1.00 90.81 98 THR A N 1
ATOM 773 C CA . THR A 1 98 ? 10.561 -1.783 -10.561 1.00 90.81 98 THR A CA 1
ATOM 774 C C . THR A 1 98 ? 11.618 -2.154 -9.502 1.00 90.81 98 THR A C 1
ATOM 776 O O . THR A 1 98 ? 11.354 -2.111 -8.305 1.00 90.81 98 THR A O 1
ATOM 779 N N . ASP A 1 99 ? 12.834 -2.499 -9.939 1.00 81.56 99 ASP A N 1
ATOM 780 C CA . ASP A 1 99 ? 14.033 -2.648 -9.096 1.00 81.56 99 ASP A CA 1
ATOM 781 C C . ASP A 1 99 ? 13.931 -3.708 -7.976 1.00 81.56 99 ASP A C 1
ATOM 783 O O . ASP A 1 99 ? 14.387 -3.534 -6.843 1.00 81.56 99 ASP A O 1
ATOM 787 N N . PHE A 1 100 ? 13.391 -4.884 -8.316 1.00 72.56 100 PHE A N 1
ATOM 788 C CA . PHE A 1 100 ? 13.369 -6.060 -7.437 1.00 72.56 100 PHE A CA 1
ATOM 789 C C . PHE A 1 100 ? 14.742 -6.742 -7.372 1.00 72.56 100 PHE A C 1
ATOM 791 O O . PHE A 1 100 ? 15.144 -7.497 -8.259 1.00 72.56 100 PHE A O 1
ATOM 798 N N . GLY A 1 101 ? 15.447 -6.534 -6.262 1.00 56.59 101 GLY A N 1
ATOM 799 C CA . GLY A 1 101 ? 16.106 -7.620 -5.535 1.00 56.59 101 GLY A CA 1
ATOM 800 C C . GLY A 1 101 ? 17.323 -8.351 -6.125 1.00 56.59 101 GLY A C 1
ATOM 801 O O . GLY A 1 101 ? 17.747 -9.310 -5.486 1.00 56.59 101 GLY A O 1
ATOM 802 N N . ILE A 1 102 ? 17.954 -7.943 -7.236 1.00 50.91 102 ILE A N 1
ATOM 803 C CA . ILE A 1 102 ? 19.239 -8.572 -7.646 1.00 50.91 102 ILE A CA 1
ATOM 804 C C . ILE A 1 102 ? 20.420 -8.064 -6.787 1.00 50.91 102 ILE A C 1
ATOM 806 O O . ILE A 1 102 ? 21.437 -8.732 -6.636 1.00 50.91 102 ILE A O 1
ATOM 810 N N . SER A 1 103 ? 20.305 -6.889 -6.160 1.00 45.47 103 SER A N 1
ATOM 811 C CA . SER A 1 103 ? 21.477 -6.182 -5.615 1.00 45.47 103 SER A CA 1
ATOM 812 C C . SER A 1 103 ? 21.926 -6.582 -4.196 1.00 45.47 103 SER A C 1
ATOM 814 O O . SER A 1 103 ? 22.898 -6.009 -3.699 1.00 45.47 103 SER A O 1
ATOM 816 N N . ARG A 1 104 ? 21.263 -7.519 -3.499 1.00 44.47 104 ARG A N 1
ATOM 817 C CA . ARG A 1 104 ? 21.521 -7.744 -2.057 1.00 44.47 104 ARG A CA 1
ATOM 818 C C . ARG A 1 104 ? 22.277 -9.013 -1.660 1.00 44.47 104 ARG A C 1
ATOM 820 O O . ARG A 1 104 ? 22.635 -9.112 -0.494 1.00 44.47 104 ARG A O 1
ATOM 827 N N . GLU A 1 105 ? 22.669 -9.889 -2.589 1.00 43.09 105 GLU A N 1
ATOM 828 C CA . GLU A 1 105 ? 23.621 -10.982 -2.272 1.00 43.09 105 GLU A CA 1
ATOM 829 C C . GLU A 1 105 ? 25.022 -10.475 -1.849 1.00 43.09 105 GLU A C 1
ATOM 831 O O . GLU A 1 105 ? 25.870 -11.261 -1.440 1.00 43.09 105 GLU A O 1
ATOM 836 N N . ARG A 1 106 ? 25.283 -9.158 -1.900 1.00 38.00 106 ARG A N 1
ATOM 837 C CA . ARG A 1 106 ? 26.563 -8.535 -1.513 1.00 38.00 106 ARG A CA 1
ATOM 838 C C . ARG A 1 106 ? 26.530 -7.636 -0.270 1.00 38.00 106 ARG A C 1
ATOM 840 O O . ARG A 1 106 ? 27.532 -6.989 0.012 1.00 38.00 106 ARG A O 1
ATOM 847 N N . LEU A 1 107 ? 25.428 -7.569 0.478 1.00 41.00 107 LEU A N 1
ATOM 848 C CA . LEU A 1 107 ? 25.295 -6.634 1.612 1.00 41.00 107 LEU A CA 1
ATOM 849 C C . LEU A 1 107 ? 25.470 -7.268 2.998 1.00 41.00 107 LEU A C 1
ATOM 851 O O . LEU A 1 107 ? 25.031 -6.694 3.987 1.00 41.00 107 LEU A O 1
ATOM 855 N N . ASP A 1 108 ? 26.190 -8.385 3.088 1.00 38.44 108 ASP A N 1
ATOM 856 C CA . ASP A 1 108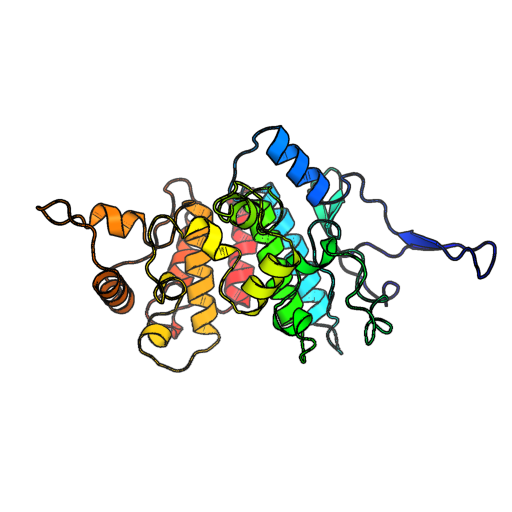 ? 26.569 -8.978 4.378 1.00 38.44 108 ASP A CA 1
ATOM 857 C C . ASP A 1 108 ? 27.677 -8.199 5.119 1.00 38.44 108 ASP A C 1
ATOM 859 O O . ASP A 1 108 ? 28.057 -8.588 6.220 1.00 38.44 108 ASP A O 1
ATOM 863 N N . GLN A 1 109 ? 28.243 -7.113 4.559 1.00 35.41 109 GLN A N 1
ATOM 864 C CA . GLN A 1 109 ? 29.433 -6.482 5.168 1.00 35.41 109 GLN A CA 1
ATOM 865 C C . GLN A 1 109 ? 29.519 -4.950 5.196 1.00 35.41 109 GLN A C 1
ATOM 867 O O . GLN A 1 109 ? 30.464 -4.428 5.787 1.00 35.41 109 GLN A O 1
ATOM 872 N N . THR A 1 110 ? 28.568 -4.183 4.658 1.00 35.09 110 THR A N 1
ATOM 873 C CA . THR A 1 110 ? 28.710 -2.711 4.652 1.00 35.09 110 THR A CA 1
ATOM 874 C C . THR A 1 110 ? 27.380 -1.979 4.807 1.00 35.09 110 THR A C 1
ATOM 876 O O . THR A 1 110 ? 26.824 -1.416 3.870 1.00 35.09 110 THR A O 1
ATOM 879 N N . MET A 1 111 ? 26.931 -1.869 6.059 1.00 38.88 111 MET A N 1
ATOM 880 C CA . MET A 1 111 ? 25.936 -0.889 6.533 1.00 38.88 111 MET A CA 1
ATOM 881 C C . MET A 1 111 ? 26.390 0.587 6.405 1.00 38.88 111 MET A C 1
ATOM 883 O O . MET A 1 111 ? 25.833 1.478 7.041 1.00 38.88 111 MET A O 1
ATOM 887 N N . THR A 1 112 ? 27.420 0.876 5.607 1.00 38.09 112 THR A N 1
ATOM 888 C CA . THR A 1 112 ? 28.178 2.136 5.639 1.00 38.09 112 THR A CA 1
ATOM 889 C C . THR A 1 112 ? 27.989 3.056 4.433 1.00 38.09 112 THR A C 1
ATOM 891 O O . THR A 1 112 ? 28.659 4.083 4.369 1.00 38.09 112 THR A O 1
ATOM 894 N N . ALA A 1 113 ? 27.062 2.794 3.507 1.00 33.78 113 ALA A N 1
ATOM 895 C CA . ALA A 1 113 ? 26.827 3.721 2.396 1.00 33.78 113 ALA A CA 1
ATOM 896 C C . ALA A 1 113 ? 25.340 3.880 2.047 1.00 33.78 113 ALA A C 1
ATOM 898 O O . ALA A 1 113 ? 24.755 3.040 1.374 1.00 33.78 113 ALA A O 1
ATOM 899 N N . GLY A 1 114 ? 24.751 5.007 2.464 1.00 37.88 114 GLY A N 1
ATOM 900 C CA . GLY A 1 114 ? 23.484 5.509 1.923 1.00 37.88 114 GLY A CA 1
ATOM 901 C C . GLY A 1 114 ? 22.291 5.425 2.873 1.00 37.88 114 GLY A C 1
ATOM 902 O O . GLY A 1 114 ? 21.397 4.607 2.702 1.00 37.88 114 GLY A O 1
ATOM 903 N N . VAL A 1 115 ? 22.226 6.367 3.813 1.00 44.09 115 VAL A N 1
ATOM 904 C CA . VAL A 1 115 ? 21.097 6.629 4.731 1.00 44.09 115 VAL A CA 1
ATOM 905 C C . VAL A 1 115 ? 19.729 6.764 4.022 1.00 44.09 115 VAL A C 1
ATOM 907 O O . VAL A 1 115 ? 18.686 6.587 4.644 1.00 44.09 115 VAL A O 1
ATOM 910 N N . GLY A 1 116 ? 19.712 7.041 2.714 1.00 43.81 116 GLY A N 1
ATOM 911 C CA . GLY A 1 116 ? 18.496 7.308 1.942 1.00 43.81 116 GLY A CA 1
ATOM 912 C C . GLY A 1 116 ? 17.576 6.110 1.673 1.00 43.81 116 GLY A C 1
ATOM 913 O O . GLY A 1 116 ? 16.427 6.345 1.324 1.00 43.81 116 GLY A O 1
ATOM 914 N N . THR A 1 117 ? 18.028 4.860 1.830 1.00 52.50 117 THR A N 1
ATOM 915 C CA . THR A 1 117 ? 17.198 3.661 1.556 1.00 52.50 117 THR A CA 1
ATOM 916 C C . THR A 1 117 ? 16.533 3.094 2.817 1.00 52.50 117 THR A C 1
ATOM 918 O O . THR A 1 117 ? 15.525 2.400 2.735 1.00 52.50 117 THR A O 1
ATOM 921 N N . SER A 1 118 ? 17.050 3.416 4.004 1.00 63.53 118 SER A N 1
ATOM 922 C CA . SER A 1 118 ? 16.658 2.743 5.249 1.00 63.53 118 SER A CA 1
ATOM 923 C C . SER A 1 118 ? 15.283 3.137 5.796 1.00 63.53 118 SER A C 1
ATOM 925 O O . SER A 1 118 ? 14.774 2.440 6.661 1.00 63.53 118 SER A O 1
ATOM 927 N N . LEU A 1 119 ? 14.668 4.224 5.315 1.00 71.94 119 LEU A N 1
ATOM 928 C CA . LEU A 1 119 ? 13.399 4.712 5.876 1.00 71.94 119 LEU A CA 1
ATOM 929 C C . LEU A 1 119 ? 12.197 3.820 5.525 1.00 71.94 119 LEU A C 1
ATOM 931 O O . LEU A 1 119 ? 11.231 3.777 6.268 1.00 71.94 119 LEU A O 1
ATOM 935 N N . TRP A 1 120 ? 12.238 3.075 4.424 1.00 78.44 120 TRP A N 1
ATOM 936 C CA . TRP A 1 120 ? 11.159 2.141 4.069 1.00 78.44 120 TRP A CA 1
ATOM 937 C C . TRP A 1 120 ? 11.400 0.739 4.624 1.00 78.44 120 TRP A C 1
ATOM 939 O O . TRP A 1 120 ? 10.571 -0.149 4.456 1.00 78.44 120 TRP A O 1
ATOM 949 N N . MET A 1 121 ? 12.552 0.514 5.251 1.00 78.31 121 MET A N 1
ATOM 950 C CA . MET A 1 121 ? 13.007 -0.807 5.649 1.00 78.31 121 MET A CA 1
ATOM 951 C C . MET A 1 121 ? 12.324 -1.248 6.940 1.00 78.31 121 MET A C 1
ATOM 953 O O . MET A 1 121 ? 12.259 -0.486 7.903 1.00 78.31 121 MET A O 1
ATOM 957 N N . ALA A 1 122 ? 11.852 -2.492 6.963 1.00 73.44 122 ALA A N 1
ATOM 958 C CA . ALA A 1 122 ? 11.285 -3.076 8.168 1.00 73.44 122 ALA A CA 1
ATOM 959 C C . ALA A 1 122 ? 12.353 -3.215 9.276 1.00 73.44 122 ALA A C 1
ATOM 961 O O . ALA A 1 122 ? 13.519 -3.484 8.954 1.00 73.44 122 ALA A O 1
ATOM 962 N N . PRO A 1 123 ? 11.998 -3.055 10.565 1.00 74.88 123 PRO A N 1
ATOM 963 C CA . PRO A 1 123 ? 12.944 -3.141 11.679 1.00 74.88 123 PRO A CA 1
ATOM 964 C C . PRO A 1 123 ? 13.767 -4.435 11.696 1.00 74.88 123 PRO A C 1
ATOM 966 O O . PRO A 1 123 ? 14.978 -4.383 11.889 1.00 74.88 123 PRO A O 1
ATOM 969 N N . GLU A 1 124 ? 13.143 -5.579 11.418 1.00 72.31 124 GLU A N 1
ATOM 970 C CA . GLU A 1 124 ? 13.794 -6.889 11.335 1.00 72.31 124 GLU A CA 1
ATOM 971 C C . GLU A 1 124 ? 14.833 -6.946 10.203 1.00 72.31 124 GLU A C 1
ATOM 973 O O . GLU A 1 124 ? 15.907 -7.527 10.357 1.00 72.31 124 GLU A O 1
ATOM 978 N N . VAL A 1 125 ? 14.583 -6.254 9.085 1.00 77.88 125 VAL A N 1
ATOM 979 C CA . VAL A 1 125 ? 15.548 -6.139 7.981 1.00 77.88 125 VAL A CA 1
ATOM 980 C C . VAL A 1 125 ? 16.704 -5.215 8.371 1.00 77.88 125 VAL A C 1
ATOM 982 O O . VAL A 1 125 ? 17.850 -5.485 8.015 1.00 77.88 125 VAL A O 1
ATOM 985 N N . MET A 1 126 ? 16.432 -4.140 9.118 1.00 71.88 126 MET A N 1
ATOM 986 C CA . MET A 1 126 ? 17.468 -3.233 9.631 1.00 71.88 126 MET A CA 1
ATOM 987 C C . MET A 1 126 ? 18.376 -3.912 10.663 1.00 71.88 126 MET A C 1
ATOM 989 O O . MET A 1 126 ? 19.566 -3.609 10.719 1.00 71.88 126 MET A O 1
ATOM 993 N N . LEU A 1 127 ? 17.820 -4.826 11.462 1.00 70.06 127 LEU A N 1
ATOM 994 C CA . LEU A 1 127 ? 18.539 -5.619 12.462 1.00 70.06 127 LEU A CA 1
ATOM 995 C C . LEU A 1 127 ? 19.309 -6.803 11.859 1.00 70.06 127 LEU A C 1
ATOM 997 O O . LEU A 1 127 ? 20.053 -7.471 12.576 1.00 70.06 127 LEU A O 1
ATOM 1001 N N . GLY A 1 128 ? 19.155 -7.065 10.557 1.00 71.56 128 GLY A N 1
ATOM 1002 C CA . GLY A 1 128 ? 19.749 -8.231 9.903 1.00 71.56 128 GLY A CA 1
ATOM 1003 C C . GLY A 1 128 ? 19.140 -9.556 10.370 1.00 71.56 128 GLY A C 1
ATOM 1004 O O . GLY A 1 128 ? 19.778 -10.603 10.267 1.00 71.56 128 GLY A O 1
ATOM 1005 N N . GLU A 1 129 ? 17.922 -9.520 10.910 1.00 73.88 129 GLU A N 1
ATOM 1006 C CA . GLU A 1 129 ? 17.191 -10.709 11.329 1.00 73.88 129 GLU A CA 1
ATOM 1007 C C . GLU A 1 129 ? 16.622 -11.459 10.119 1.00 73.88 129 GLU A C 1
ATOM 1009 O O . GLU A 1 129 ? 16.705 -11.023 8.968 1.00 73.88 129 GLU A O 1
ATOM 1014 N N . LYS A 1 130 ? 16.030 -12.632 10.369 1.00 72.69 130 LYS A N 1
ATOM 1015 C CA . LYS A 1 130 ? 15.289 -13.341 9.325 1.00 72.69 130 LYS A CA 1
ATOM 1016 C C . LYS A 1 130 ? 14.058 -12.523 8.953 1.00 72.69 130 LYS A C 1
ATOM 1018 O O . LYS A 1 130 ? 13.232 -12.235 9.809 1.00 72.69 130 LYS A O 1
ATOM 1023 N N . TYR A 1 131 ? 13.928 -12.230 7.669 1.00 76.38 131 TYR A N 1
ATOM 1024 C CA . TYR A 1 131 ? 12.801 -11.503 7.106 1.00 76.38 131 TYR A CA 1
ATOM 1025 C C . TYR A 1 131 ? 12.129 -12.325 6.008 1.00 76.38 131 TYR A C 1
ATOM 1027 O O . TYR A 1 131 ? 12.754 -13.175 5.366 1.00 76.38 131 TYR A O 1
ATOM 1035 N N . ASP A 1 132 ? 10.848 -12.057 5.788 1.00 79.69 132 ASP A N 1
ATOM 1036 C CA . ASP A 1 132 ? 10.030 -12.694 4.764 1.00 79.69 132 ASP A CA 1
ATOM 1037 C C . ASP A 1 132 ? 9.222 -11.638 3.985 1.00 79.69 132 ASP A C 1
ATOM 1039 O O . ASP A 1 132 ? 9.565 -10.454 3.961 1.00 79.69 132 ASP A O 1
ATOM 1043 N N . VAL A 1 133 ? 8.150 -12.066 3.318 1.00 82.00 133 VAL A N 1
ATOM 1044 C CA . VAL A 1 133 ? 7.236 -11.197 2.561 1.00 82.00 133 VAL A CA 1
ATOM 1045 C C . VAL A 1 133 ? 6.608 -10.074 3.405 1.00 82.00 133 VAL A C 1
ATOM 1047 O O . VAL A 1 133 ? 6.182 -9.059 2.856 1.00 82.00 133 VAL A O 1
ATOM 1050 N N . LYS A 1 134 ? 6.582 -10.200 4.740 1.00 81.75 134 LYS A N 1
ATOM 1051 C CA . LYS A 1 134 ? 6.085 -9.161 5.653 1.00 81.75 134 LYS A CA 1
ATOM 1052 C C . LYS A 1 134 ? 6.976 -7.921 5.673 1.00 81.75 134 LYS A C 1
ATOM 1054 O O . LYS A 1 134 ? 6.455 -6.830 5.898 1.00 81.75 134 LYS A O 1
ATOM 1059 N N . ALA A 1 135 ? 8.259 -8.051 5.338 1.00 79.44 135 ALA A N 1
ATOM 1060 C CA . ALA A 1 135 ? 9.140 -6.898 5.198 1.00 79.44 135 ALA A CA 1
ATOM 1061 C C . ALA A 1 135 ? 8.659 -5.945 4.091 1.00 79.44 135 ALA A C 1
ATOM 1063 O O . ALA A 1 135 ? 8.626 -4.732 4.290 1.00 79.44 135 ALA A O 1
ATOM 1064 N N . ASP A 1 136 ? 8.207 -6.488 2.955 1.00 84.12 136 ASP A N 1
ATOM 1065 C CA . ASP A 1 136 ? 7.629 -5.677 1.879 1.00 84.12 136 ASP A CA 1
ATOM 1066 C C . ASP A 1 136 ? 6.301 -5.037 2.312 1.00 84.12 136 ASP A C 1
ATOM 1068 O O . ASP A 1 136 ? 6.001 -3.918 1.905 1.00 84.12 136 ASP A O 1
ATOM 1072 N N . MET A 1 137 ? 5.517 -5.705 3.168 1.00 85.31 137 MET A N 1
ATOM 1073 C CA . MET A 1 137 ? 4.275 -5.140 3.711 1.00 85.31 137 MET A CA 1
ATOM 1074 C C . MET A 1 137 ? 4.534 -3.954 4.642 1.00 85.31 137 MET A C 1
ATOM 1076 O O . MET A 1 137 ? 3.784 -2.978 4.601 1.00 85.31 137 MET A O 1
ATOM 1080 N N . PHE A 1 138 ? 5.606 -3.995 5.438 1.00 82.75 138 PHE A N 1
ATOM 1081 C CA . PHE A 1 138 ? 6.040 -2.832 6.209 1.00 82.75 138 PHE A CA 1
ATOM 1082 C C . PHE A 1 138 ? 6.401 -1.675 5.273 1.00 82.75 138 PHE A C 1
ATOM 1084 O O . PHE A 1 138 ? 5.857 -0.579 5.410 1.00 82.75 138 PHE A O 1
ATOM 1091 N N . SER A 1 139 ? 7.257 -1.929 4.277 1.00 82.69 139 SER A N 1
ATOM 1092 C CA . SER A 1 139 ? 7.645 -0.930 3.277 1.00 82.69 139 SER A CA 1
ATOM 1093 C C . SER A 1 139 ? 6.443 -0.355 2.526 1.00 82.69 139 SER A C 1
ATOM 1095 O O . SER A 1 139 ? 6.395 0.846 2.258 1.00 82.69 139 SER A O 1
ATOM 1097 N N . PHE A 1 140 ? 5.440 -1.185 2.236 1.00 89.00 140 PHE A N 1
ATOM 1098 C CA . PHE A 1 140 ? 4.196 -0.755 1.612 1.00 89.00 140 PHE A CA 1
ATOM 1099 C C . PHE A 1 140 ? 3.409 0.185 2.527 1.00 89.00 140 PHE A C 1
ATOM 1101 O O . PHE A 1 140 ? 2.969 1.236 2.072 1.00 89.00 140 PHE A O 1
ATOM 1108 N N . GLY A 1 141 ? 3.315 -0.114 3.827 1.00 79.94 141 GLY A N 1
ATOM 1109 C CA . GLY A 1 141 ? 2.740 0.801 4.818 1.00 79.94 141 GLY A CA 1
ATOM 1110 C C . GLY A 1 141 ? 3.443 2.163 4.851 1.00 79.94 141 GLY A C 1
ATOM 1111 O O . GLY A 1 141 ? 2.782 3.202 4.915 1.00 79.94 141 GLY A O 1
ATOM 1112 N N . VAL A 1 142 ? 4.774 2.183 4.716 1.00 81.44 142 VAL A N 1
ATOM 1113 C CA . VAL A 1 142 ? 5.532 3.437 4.587 1.00 81.44 142 VAL A CA 1
ATOM 1114 C C . VAL A 1 142 ? 5.140 4.191 3.308 1.00 81.44 142 VAL A C 1
ATOM 1116 O O . VAL A 1 142 ? 4.875 5.390 3.371 1.00 81.44 142 VAL A O 1
ATOM 1119 N N . VAL A 1 143 ? 5.016 3.512 2.164 1.00 85.81 143 VAL A N 1
ATOM 1120 C CA . VAL A 1 143 ? 4.559 4.127 0.901 1.00 85.81 143 VAL A CA 1
ATOM 1121 C C . VAL A 1 143 ? 3.132 4.681 1.011 1.00 85.81 143 VAL A C 1
ATOM 1123 O O . VAL A 1 143 ? 2.866 5.775 0.516 1.00 85.81 143 VAL A O 1
ATOM 1126 N N . LEU A 1 144 ? 2.215 3.974 1.680 1.00 82.69 144 LEU A N 1
ATOM 1127 C CA . LEU A 1 144 ? 0.845 4.454 1.902 1.00 82.69 144 LEU A CA 1
ATOM 1128 C C . LEU A 1 144 ? 0.825 5.765 2.693 1.00 82.69 144 LEU A C 1
ATOM 1130 O O . LEU A 1 144 ? 0.053 6.665 2.369 1.00 82.69 144 LEU A O 1
ATOM 1134 N N . SER A 1 145 ? 1.711 5.910 3.681 1.00 79.12 145 SER A N 1
ATOM 1135 C CA . SER A 1 145 ? 1.849 7.178 4.402 1.00 79.12 145 SER A CA 1
ATOM 1136 C C . SER A 1 145 ? 2.334 8.309 3.493 1.00 79.12 145 SER A C 1
ATOM 1138 O O . SER A 1 145 ? 1.836 9.427 3.582 1.00 79.12 145 SER A O 1
ATOM 1140 N N . GLU A 1 146 ? 3.259 8.029 2.570 1.00 86.12 146 GLU A N 1
ATOM 1141 C CA . GLU A 1 146 ? 3.729 9.034 1.619 1.00 86.12 146 GLU A CA 1
ATOM 1142 C C . GLU A 1 146 ? 2.613 9.455 0.656 1.00 86.12 146 GLU A C 1
ATOM 1144 O O . GLU A 1 146 ? 2.512 10.631 0.319 1.00 86.12 146 GLU A O 1
ATOM 1149 N N . LEU A 1 147 ? 1.748 8.530 0.234 1.00 83.81 147 LEU A N 1
ATOM 1150 C CA . LEU A 1 147 ? 0.558 8.860 -0.557 1.00 83.81 147 LEU A CA 1
ATOM 1151 C C . LEU A 1 147 ? -0.399 9.772 0.227 1.00 83.81 147 LEU A C 1
ATOM 1153 O O . LEU A 1 147 ? -0.907 10.754 -0.317 1.00 83.81 147 LEU A O 1
ATOM 1157 N N . ASP A 1 148 ? -0.598 9.495 1.511 1.00 80.00 148 ASP A N 1
ATOM 1158 C CA . ASP A 1 148 ? -1.479 10.273 2.379 1.00 80.00 148 ASP A CA 1
ATOM 1159 C C . ASP A 1 148 ? -0.952 11.697 2.637 1.00 80.00 148 ASP A C 1
ATOM 1161 O O . ASP A 1 148 ? -1.687 12.669 2.446 1.00 80.00 148 ASP A O 1
ATOM 1165 N N . VAL A 1 149 ? 0.321 11.847 3.026 1.00 78.12 149 VAL A N 1
ATOM 1166 C CA . VAL A 1 149 ? 0.870 13.139 3.490 1.00 78.12 149 VAL A CA 1
ATOM 1167 C C . VAL A 1 149 ? 1.851 13.817 2.534 1.00 78.12 149 VAL A C 1
ATOM 1169 O O . VAL A 1 149 ? 2.315 14.917 2.828 1.00 78.12 149 VAL A O 1
ATOM 1172 N N . HIS A 1 150 ? 2.215 13.170 1.427 1.00 84.19 150 HIS A N 1
ATOM 1173 C CA . HIS A 1 150 ? 3.155 13.619 0.381 1.00 84.19 150 HIS A CA 1
ATOM 1174 C C . HIS A 1 150 ? 4.605 13.808 0.812 1.00 84.19 150 HIS A C 1
ATOM 1176 O O . HIS A 1 150 ? 5.499 13.720 -0.022 1.00 84.19 150 HIS A O 1
ATOM 1182 N N . THR A 1 151 ? 4.879 14.046 2.088 1.00 80.94 151 THR A N 1
ATOM 1183 C CA . THR A 1 151 ? 6.241 14.242 2.598 1.00 80.94 151 THR A CA 1
ATOM 1184 C C . THR A 1 151 ? 7.054 12.948 2.611 1.00 80.94 151 THR A C 1
ATOM 1186 O O . THR A 1 151 ? 6.524 11.856 2.410 1.00 80.94 151 THR A O 1
ATOM 1189 N N . LEU A 1 152 ? 8.372 13.068 2.789 1.00 79.06 152 LEU A N 1
ATOM 1190 C CA . LEU A 1 152 ? 9.228 11.903 3.019 1.00 79.06 152 LEU A CA 1
ATOM 1191 C C . LEU A 1 152 ? 8.831 11.195 4.325 1.00 79.06 152 LEU A C 1
ATOM 1193 O O . LEU A 1 152 ? 8.429 11.877 5.276 1.00 79.06 152 LEU A O 1
ATOM 1197 N N . PRO A 1 153 ? 9.028 9.86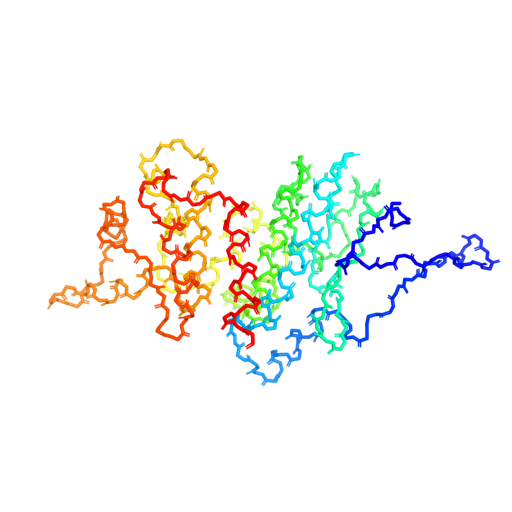9 4.422 1.00 74.00 153 PRO A N 1
ATOM 1198 C CA . PRO A 1 153 ? 8.794 9.145 5.664 1.00 74.00 153 PRO A CA 1
ATOM 1199 C C . PRO A 1 153 ? 9.551 9.789 6.827 1.00 74.00 153 PRO A C 1
ATOM 1201 O O . PRO A 1 153 ? 10.707 10.197 6.673 1.00 74.00 153 PRO A O 1
ATOM 1204 N N . TYR A 1 154 ? 8.909 9.885 7.991 1.00 70.06 154 TYR A N 1
ATOM 1205 C CA . TYR A 1 154 ? 9.488 10.445 9.216 1.00 70.06 154 TYR A CA 1
ATOM 1206 C C . TYR A 1 154 ? 9.910 11.923 9.153 1.00 70.06 154 TYR A C 1
ATOM 1208 O O . TYR A 1 154 ? 10.569 12.429 10.072 1.00 70.06 154 TYR A O 1
ATOM 1216 N N . ALA A 1 155 ? 9.538 12.663 8.100 1.00 69.50 155 ALA A N 1
ATOM 1217 C CA . ALA A 1 155 ? 9.891 14.077 7.963 1.00 69.50 155 ALA A CA 1
ATOM 1218 C C . ALA A 1 155 ? 9.367 14.918 9.139 1.00 69.50 155 ALA A C 1
ATOM 1220 O O . ALA A 1 155 ? 10.065 15.820 9.613 1.00 69.50 155 ALA A O 1
ATOM 1221 N N . GLN A 1 156 ? 8.176 14.595 9.653 1.00 65.12 156 GLN A N 1
ATOM 1222 C CA . GLN A 1 156 ? 7.579 15.292 10.791 1.00 65.12 156 GLN A CA 1
ATOM 1223 C C . GLN A 1 156 ? 8.284 14.939 12.106 1.00 65.12 156 GLN A C 1
ATOM 1225 O O . GLN A 1 156 ? 8.600 15.839 12.887 1.00 65.12 156 GLN A O 1
ATOM 1230 N N . ALA A 1 157 ? 8.617 13.663 12.333 1.00 62.91 157 ALA A N 1
ATOM 1231 C CA . ALA A 1 157 ? 9.391 13.232 13.501 1.00 62.91 157 ALA A CA 1
ATOM 1232 C C . ALA A 1 157 ? 10.758 13.941 13.584 1.00 62.91 157 ALA A C 1
ATOM 1234 O O . ALA A 1 157 ? 11.178 14.394 14.657 1.00 62.91 157 ALA A O 1
ATOM 1235 N N . LYS A 1 158 ? 11.416 14.120 12.431 1.00 63.59 158 LYS A N 1
ATOM 1236 C CA . LYS A 1 158 ? 12.700 14.828 12.310 1.00 63.59 158 LYS A CA 1
ATOM 1237 C C . LYS A 1 158 ? 12.582 16.336 12.571 1.00 63.59 158 LYS A C 1
ATOM 1239 O O . LYS A 1 158 ? 13.549 16.949 13.024 1.00 63.59 158 LYS A O 1
ATOM 1244 N N . GLN A 1 159 ? 11.417 16.933 12.300 1.00 61.25 159 GLN A N 1
ATOM 1245 C CA . GLN A 1 159 ? 11.112 18.340 12.596 1.00 61.25 159 GLN A CA 1
ATOM 1246 C C . GLN A 1 159 ? 10.682 18.578 14.050 1.00 61.25 159 GLN A C 1
ATOM 1248 O O . GLN A 1 159 ? 10.971 19.643 14.583 1.00 61.25 159 GLN A O 1
ATOM 1253 N N . ARG A 1 160 ? 9.998 17.624 14.696 1.00 57.22 160 ARG A N 1
ATOM 1254 C CA . ARG A 1 160 ? 9.541 17.750 16.095 1.00 57.22 160 ARG A CA 1
ATOM 1255 C C . ARG A 1 160 ? 10.636 17.448 17.109 1.00 57.22 160 ARG A C 1
ATOM 1257 O O . ARG A 1 160 ? 10.670 18.059 18.171 1.00 57.22 160 ARG A O 1
ATOM 1264 N N . SER A 1 161 ? 11.559 16.553 16.771 1.00 54.94 161 SER A N 1
ATOM 1265 C CA . SER A 1 161 ? 12.697 16.204 17.627 1.00 54.94 161 SER A CA 1
ATOM 1266 C C . SER A 1 161 ? 13.863 17.186 17.469 1.00 54.94 161 SER A C 1
ATOM 1268 O O . SER A 1 161 ? 15.004 16.775 17.248 1.00 54.94 161 SER A O 1
ATOM 1270 N N . LEU A 1 162 ? 13.567 18.486 17.525 1.00 55.22 162 LEU A N 1
ATOM 1271 C CA . LEU A 1 162 ? 14.592 19.519 17.630 1.00 55.22 162 LEU A CA 1
ATOM 1272 C C . LEU A 1 162 ? 15.261 19.358 18.997 1.00 55.22 162 LEU A C 1
ATOM 1274 O O . LEU A 1 162 ? 14.580 19.348 20.023 1.00 55.22 162 LEU A O 1
ATOM 1278 N N . ASP A 1 163 ? 16.583 19.194 19.020 1.00 54.25 163 ASP A N 1
ATOM 1279 C CA . ASP A 1 163 ? 17.318 19.251 20.284 1.00 54.25 163 ASP A CA 1
ATOM 1280 C C . ASP A 1 163 ? 17.141 20.641 20.938 1.00 54.25 163 ASP A C 1
ATOM 1282 O O . ASP A 1 163 ? 16.664 21.591 20.312 1.00 54.25 163 ASP A O 1
ATOM 1286 N N . THR A 1 164 ? 17.533 20.803 22.204 1.00 51.75 164 THR A N 1
ATOM 1287 C CA . THR A 1 164 ? 17.470 22.098 22.919 1.00 51.75 164 THR A CA 1
ATOM 1288 C C . THR A 1 164 ? 18.239 23.232 22.221 1.00 51.75 164 THR A C 1
ATOM 1290 O O . THR A 1 164 ? 18.096 24.391 22.603 1.00 51.75 164 THR A O 1
ATOM 1293 N N . SER A 1 165 ? 19.024 22.919 21.183 1.00 56.03 165 SER A N 1
ATOM 1294 C CA . SER A 1 165 ? 19.749 23.858 20.325 1.00 56.03 165 SER A CA 1
ATOM 1295 C C . SER A 1 165 ? 19.105 24.096 18.948 1.00 56.03 165 SER A C 1
ATOM 1297 O O . SER A 1 165 ? 19.706 24.761 18.106 1.00 56.03 165 SER A O 1
ATOM 1299 N N . GLY A 1 166 ? 17.893 23.586 18.699 1.00 57.81 166 GLY A N 1
ATOM 1300 C CA . GLY A 1 166 ? 17.156 23.796 17.450 1.00 57.81 166 GLY A CA 1
ATOM 1301 C C . GLY A 1 166 ? 17.693 23.004 16.253 1.00 57.81 166 GLY A C 1
ATOM 1302 O O . GLY A 1 166 ? 17.394 23.348 15.107 1.00 57.81 166 GLY A O 1
ATOM 1303 N N . ARG A 1 167 ? 18.497 21.956 16.475 1.00 60.31 167 ARG A N 1
ATOM 1304 C CA . ARG A 1 167 ? 19.024 21.109 15.397 1.00 60.31 167 ARG A CA 1
ATOM 1305 C C . ARG A 1 167 ? 18.109 19.919 15.153 1.00 60.31 167 ARG A C 1
ATOM 1307 O O . ARG A 1 167 ? 17.635 19.277 16.087 1.00 60.31 167 ARG A O 1
ATOM 1314 N N . LYS A 1 168 ? 17.880 19.621 13.871 1.00 60.50 168 LYS A N 1
ATOM 1315 C CA . LYS A 1 168 ? 17.123 18.443 13.426 1.00 60.50 168 LYS A CA 1
ATOM 1316 C C . LYS A 1 168 ? 17.831 17.161 13.873 1.00 60.50 168 LYS A C 1
ATOM 1318 O O . LYS A 1 168 ? 19.059 17.091 13.830 1.00 60.50 168 LYS A O 1
ATOM 1323 N N . MET A 1 169 ? 17.052 16.145 14.236 1.00 69.06 169 MET A N 1
ATOM 1324 C CA . MET A 1 169 ? 17.561 14.822 14.602 1.00 69.06 169 MET A CA 1
ATOM 1325 C C . MET A 1 169 ? 18.435 14.228 13.485 1.00 69.06 169 MET A C 1
ATOM 1327 O O . MET A 1 169 ? 18.076 14.285 12.306 1.00 69.06 169 MET A O 1
ATOM 1331 N N . ALA A 1 170 ? 19.581 13.652 13.860 1.00 72.25 170 ALA A N 1
ATOM 1332 C CA . ALA A 1 170 ? 20.454 12.939 12.933 1.00 72.25 170 ALA A CA 1
ATOM 1333 C C . ALA A 1 170 ? 19.798 11.631 12.465 1.00 72.25 170 ALA A C 1
ATOM 1335 O O . ALA A 1 170 ? 19.134 10.949 13.244 1.00 72.25 170 ALA A O 1
ATOM 1336 N N . ASP A 1 171 ? 20.028 11.247 11.209 1.00 68.06 171 ASP A N 1
ATOM 1337 C CA . ASP A 1 171 ? 19.371 10.075 10.621 1.00 68.06 171 ASP A CA 1
ATOM 1338 C C . ASP A 1 171 ? 19.706 8.763 11.340 1.00 68.06 171 ASP A C 1
ATOM 1340 O O . ASP A 1 171 ? 18.836 7.919 11.512 1.00 68.06 171 ASP A O 1
ATOM 1344 N N . ALA A 1 172 ? 20.933 8.612 11.846 1.00 68.75 172 ALA A N 1
ATOM 1345 C CA . ALA A 1 172 ? 21.313 7.441 12.637 1.00 68.75 172 ALA A CA 1
ATOM 1346 C C . ALA A 1 172 ? 20.463 7.296 13.914 1.00 68.75 172 ALA A C 1
ATOM 1348 O O . ALA A 1 172 ? 20.059 6.192 14.268 1.00 68.75 172 ALA A O 1
ATOM 1349 N N . THR A 1 173 ? 20.151 8.410 14.582 1.00 72.69 173 THR A N 1
ATOM 1350 C CA . THR A 1 173 ? 19.305 8.423 15.783 1.00 72.69 173 THR A CA 1
ATOM 1351 C C . THR A 1 173 ? 17.853 8.112 15.441 1.00 72.69 173 THR A C 1
ATOM 1353 O O . THR A 1 173 ? 17.199 7.375 16.172 1.00 72.69 173 THR A O 1
ATOM 1356 N N . LEU A 1 174 ? 17.353 8.643 14.323 1.00 72.06 174 LEU A N 1
ATOM 1357 C CA . LEU A 1 174 ? 16.008 8.337 13.841 1.00 72.06 174 LEU A CA 1
ATOM 1358 C C . LEU A 1 174 ? 15.857 6.837 13.559 1.00 72.06 174 LEU A C 1
ATOM 1360 O O . LEU A 1 174 ? 14.918 6.217 14.047 1.00 72.06 174 LEU A O 1
ATOM 1364 N N . LEU A 1 175 ? 16.818 6.244 12.847 1.00 70.25 175 LEU A N 1
ATOM 1365 C CA . LEU A 1 175 ? 16.821 4.813 12.547 1.00 70.25 175 LEU A CA 1
ATOM 1366 C C . LEU A 1 175 ? 16.876 3.962 13.822 1.00 70.25 175 LEU A C 1
ATOM 1368 O O . LEU A 1 175 ? 16.086 3.036 13.945 1.00 70.25 175 LEU A O 1
ATOM 1372 N N . GLN A 1 176 ? 17.714 4.312 14.806 1.00 70.69 176 GLN A N 1
ATOM 1373 C CA . GLN A 1 176 ? 17.739 3.617 16.103 1.00 70.69 176 GLN A CA 1
ATOM 1374 C C . GLN A 1 176 ? 16.374 3.628 16.801 1.00 70.69 176 GLN A C 1
ATOM 1376 O O . GLN A 1 176 ? 15.941 2.605 17.325 1.00 70.69 176 GLN A O 1
ATOM 1381 N N . LYS A 1 177 ? 15.679 4.768 16.782 1.00 70.69 177 LYS A N 1
ATOM 1382 C CA . LYS A 1 177 ? 14.352 4.902 17.392 1.00 70.69 177 LYS A CA 1
ATOM 1383 C C . LYS A 1 177 ? 13.264 4.138 16.643 1.00 70.69 177 LYS A C 1
ATOM 1385 O O . LYS A 1 177 ? 12.358 3.610 17.281 1.00 70.69 177 LYS A O 1
ATOM 1390 N N . ILE A 1 178 ? 13.347 4.064 15.315 1.00 70.19 178 ILE A N 1
ATOM 1391 C CA . ILE A 1 178 ? 12.450 3.232 14.500 1.00 70.19 178 ILE A CA 1
ATOM 1392 C C . ILE A 1 178 ? 12.672 1.756 14.835 1.00 70.19 178 ILE A C 1
ATOM 1394 O O . ILE A 1 178 ? 11.718 1.042 15.129 1.00 70.19 178 ILE A O 1
ATOM 1398 N N . THR A 1 179 ? 13.932 1.316 14.877 1.00 66.50 179 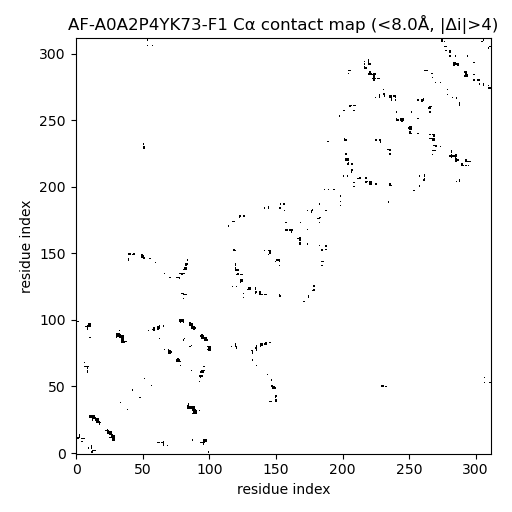THR A N 1
ATOM 1399 C CA . THR A 1 179 ? 14.295 -0.063 15.223 1.00 66.50 179 THR A CA 1
ATOM 1400 C C . THR A 1 179 ? 13.860 -0.445 16.638 1.00 66.50 179 THR A C 1
ATOM 1402 O O . THR A 1 179 ? 13.399 -1.559 16.858 1.00 66.50 179 THR A O 1
ATOM 1405 N N . ALA A 1 180 ? 13.943 0.485 17.592 1.00 69.50 180 ALA A N 1
ATOM 1406 C CA . ALA A 1 180 ? 13.451 0.289 18.955 1.00 69.50 180 ALA A CA 1
ATOM 1407 C C . ALA A 1 180 ? 11.911 0.344 19.076 1.00 69.50 180 ALA A C 1
ATOM 1409 O O . ALA A 1 180 ? 11.377 0.156 20.168 1.00 69.50 180 ALA A O 1
ATOM 1410 N N . GLY A 1 181 ? 11.183 0.635 17.988 1.00 63.84 181 GLY A N 1
ATOM 1411 C CA . GLY A 1 181 ? 9.726 0.805 17.995 1.00 63.84 181 GLY A CA 1
ATOM 1412 C C . GLY A 1 181 ? 9.245 2.079 18.703 1.00 63.84 181 GLY A C 1
ATOM 1413 O O . GLY A 1 181 ? 8.050 2.241 18.957 1.00 63.84 181 GLY A O 1
ATOM 1414 N N . GLU A 1 182 ? 10.154 3.001 19.031 1.00 66.62 182 GLU A N 1
ATOM 1415 C CA . GLU A 1 182 ? 9.825 4.281 19.663 1.00 66.62 182 GLU A CA 1
ATOM 1416 C C . GLU A 1 182 ? 9.104 5.206 18.677 1.00 66.62 182 GLU A C 1
ATOM 1418 O O . GLU A 1 182 ? 8.112 5.845 19.038 1.00 66.62 182 GLU A O 1
ATOM 1423 N N . ILE A 1 183 ? 9.573 5.229 17.424 1.00 66.31 183 ILE A N 1
ATOM 1424 C CA . ILE A 1 183 ? 9.012 6.017 16.322 1.00 66.31 183 ILE A CA 1
ATOM 1425 C C . ILE A 1 183 ? 8.409 5.072 15.283 1.00 66.31 183 ILE A C 1
ATOM 1427 O O . ILE A 1 183 ? 9.074 4.171 14.781 1.00 66.31 183 ILE A O 1
ATOM 1431 N N . GLN A 1 184 ? 7.149 5.308 14.930 1.00 61.38 184 GLN A N 1
ATOM 1432 C CA . GLN A 1 184 ? 6.435 4.586 13.880 1.00 61.38 184 GLN A CA 1
ATOM 1433 C C . GLN A 1 184 ? 5.748 5.597 12.968 1.00 61.38 184 GLN A C 1
ATOM 1435 O O . GLN A 1 184 ? 5.291 6.633 13.445 1.00 61.38 184 GLN A O 1
ATOM 1440 N N . VAL A 1 185 ? 5.623 5.264 11.685 1.00 58.09 185 VAL A N 1
ATOM 1441 C CA . VAL A 1 185 ? 5.036 6.144 10.662 1.00 58.09 185 VAL A CA 1
ATOM 1442 C C . VAL A 1 185 ? 3.603 6.567 11.021 1.00 58.09 185 VAL A C 1
ATOM 1444 O O . VAL A 1 185 ? 3.238 7.729 10.866 1.00 58.09 185 VAL A O 1
ATOM 1447 N N . SER A 1 186 ? 2.806 5.661 11.600 1.00 49.09 186 SER A N 1
ATOM 1448 C CA . SER A 1 186 ? 1.448 5.944 12.092 1.00 49.09 186 SER A CA 1
ATOM 1449 C C . SER A 1 186 ? 1.425 6.787 13.376 1.00 49.09 186 SER A C 1
ATOM 1451 O O . SER A 1 186 ? 0.500 7.571 13.590 1.00 49.09 186 SER A O 1
ATOM 1453 N N . ARG A 1 187 ? 2.471 6.711 14.216 1.00 47.31 187 ARG A N 1
ATOM 1454 C CA . ARG A 1 187 ? 2.617 7.515 15.449 1.00 47.31 187 ARG A CA 1
ATOM 1455 C C . ARG A 1 187 ? 2.832 9.005 15.204 1.00 47.31 187 ARG A C 1
ATOM 1457 O O . ARG A 1 187 ? 2.669 9.806 16.118 1.00 47.31 187 ARG A O 1
ATOM 1464 N N . GLU A 1 188 ? 3.133 9.418 13.982 1.00 49.44 188 GLU A N 1
ATOM 1465 C CA . GLU A 1 188 ? 3.470 10.814 13.688 1.00 49.44 188 GLU A CA 1
ATOM 1466 C C . GLU A 1 188 ? 2.246 11.748 13.659 1.00 49.44 188 GLU A C 1
ATOM 1468 O O . GLU A 1 188 ? 2.363 12.930 14.015 1.00 49.44 188 GLU A O 1
ATOM 1473 N N . ARG A 1 189 ? 1.044 11.215 13.378 1.00 45.91 189 ARG A N 1
ATOM 1474 C CA . ARG A 1 189 ? -0.239 11.904 13.638 1.00 45.91 189 ARG A CA 1
ATOM 1475 C C . ARG A 1 189 ? -0.649 11.878 15.124 1.00 45.91 189 ARG A C 1
ATOM 1477 O O . ARG A 1 189 ? -1.471 12.694 15.533 1.00 45.91 189 ARG A O 1
ATOM 1484 N N . LEU A 1 190 ? -0.077 10.984 15.940 1.00 44.38 190 LEU A N 1
ATOM 1485 C CA . LEU A 1 190 ? -0.583 10.607 17.273 1.00 44.38 190 LEU A CA 1
ATOM 1486 C C . LEU A 1 190 ? -0.122 11.495 18.454 1.00 44.38 190 LEU A C 1
ATOM 1488 O O . LEU A 1 190 ? -0.763 11.487 19.507 1.00 44.38 190 LEU A O 1
ATOM 1492 N N . ASP A 1 191 ? 0.933 12.302 18.316 1.00 42.47 191 ASP A N 1
ATOM 1493 C CA . ASP A 1 191 ? 1.564 12.964 19.479 1.00 42.47 191 ASP A CA 1
ATOM 1494 C C . ASP A 1 191 ? 0.797 14.146 20.107 1.00 42.47 191 ASP A C 1
ATOM 1496 O O . ASP A 1 191 ? 1.202 14.644 21.155 1.00 42.47 191 ASP A O 1
ATOM 1500 N N . GLN A 1 192 ? -0.330 14.599 19.546 1.00 41.06 192 GLN A N 1
ATOM 1501 C CA . GLN A 1 192 ? -1.125 15.652 20.205 1.00 41.06 192 GLN A CA 1
ATOM 1502 C C . GLN A 1 192 ? -2.058 15.124 21.311 1.00 41.06 192 GLN A C 1
ATOM 1504 O O . GLN A 1 192 ? -2.660 15.924 22.032 1.00 41.06 192 GLN A O 1
ATOM 1509 N N . THR A 1 193 ? -2.183 13.801 21.482 1.00 41.09 193 THR A N 1
ATOM 1510 C CA . THR A 1 193 ? -3.193 13.225 22.393 1.00 41.09 193 THR A CA 1
ATOM 1511 C C . THR A 1 193 ? -2.790 11.977 23.174 1.00 41.09 193 THR A C 1
ATOM 1513 O O . THR A 1 193 ? -3.636 11.474 23.912 1.00 41.09 193 THR A O 1
ATOM 1516 N N . MET A 1 194 ? -1.558 11.466 23.069 1.00 37.59 194 MET A N 1
ATOM 1517 C CA . MET A 1 194 ? -1.240 10.146 23.626 1.00 37.59 194 MET A CA 1
ATOM 1518 C C . MET A 1 194 ? -0.223 10.112 24.761 1.00 37.59 194 MET A C 1
ATOM 1520 O O . MET A 1 194 ? 0.848 10.708 24.704 1.00 37.59 194 MET A O 1
ATOM 1524 N N . THR A 1 195 ? -0.560 9.294 25.755 1.00 40.53 195 THR A N 1
ATOM 1525 C CA . THR A 1 195 ? 0.310 8.861 26.851 1.00 40.53 195 THR A CA 1
ATOM 1526 C C . THR A 1 195 ? 0.993 7.543 26.457 1.00 40.53 195 THR A C 1
ATOM 1528 O O . THR A 1 195 ? 0.408 6.723 25.741 1.00 40.53 195 THR A O 1
ATOM 1531 N N . ALA A 1 196 ? 2.233 7.321 26.902 1.00 35.44 196 ALA A N 1
ATOM 1532 C CA . ALA A 1 196 ? 3.001 6.108 26.604 1.00 35.44 196 ALA A CA 1
ATOM 1533 C C . ALA A 1 196 ? 2.201 4.822 26.922 1.00 35.44 196 ALA A C 1
ATOM 1535 O O . ALA A 1 196 ? 1.630 4.698 28.002 1.00 35.44 196 ALA A O 1
ATOM 1536 N N . GLY A 1 197 ? 2.156 3.874 25.977 1.00 42.22 197 GLY A N 1
ATOM 1537 C CA . GLY A 1 197 ? 1.502 2.560 26.129 1.00 42.22 197 GLY A CA 1
ATOM 1538 C C . GLY A 1 197 ? 0.125 2.407 25.465 1.00 42.22 197 GLY A C 1
ATOM 1539 O O . GLY A 1 197 ? -0.254 1.296 25.120 1.00 42.22 197 GLY A O 1
ATOM 1540 N N . VAL A 1 198 ? -0.595 3.499 25.188 1.00 45.34 198 VAL A N 1
ATOM 1541 C CA . VAL A 1 198 ? -1.952 3.437 24.594 1.00 45.34 198 VAL A CA 1
ATOM 1542 C C . VAL A 1 198 ? -1.919 3.390 23.060 1.00 45.34 198 VAL A C 1
ATOM 1544 O O . VAL A 1 198 ? -2.859 2.930 22.422 1.00 45.34 198 VAL A O 1
ATOM 1547 N N . GLY A 1 199 ? -0.810 3.808 22.451 1.00 46.25 199 GLY A N 1
ATOM 1548 C CA . GLY A 1 199 ? -0.804 4.224 21.051 1.00 46.25 199 GLY A CA 1
ATOM 1549 C C . GLY A 1 199 ? -1.121 3.216 19.968 1.00 46.25 199 GLY A C 1
ATOM 1550 O O . GLY A 1 199 ? -1.644 3.604 18.936 1.00 46.25 199 GLY A O 1
ATOM 1551 N N . THR A 1 200 ? -0.846 1.943 20.202 1.00 57.22 200 THR A N 1
ATOM 1552 C CA . THR A 1 200 ? -1.188 0.877 19.252 1.00 57.22 200 THR A CA 1
ATOM 1553 C C . THR A 1 200 ? -2.583 0.310 19.541 1.00 57.22 200 THR A C 1
ATOM 1555 O O . THR A 1 200 ? -3.187 -0.322 18.683 1.00 57.22 200 THR A O 1
ATOM 1558 N N . SER A 1 201 ? -3.141 0.592 20.725 1.00 69.38 201 SER A N 1
ATOM 1559 C CA . SER A 1 201 ? -4.341 -0.075 21.240 1.00 69.38 201 SER A CA 1
ATOM 1560 C C . SER A 1 201 ? -5.626 0.289 20.505 1.00 69.38 201 SER A C 1
ATOM 1562 O O . SER A 1 201 ? -6.558 -0.500 20.523 1.00 69.38 201 SER A O 1
ATOM 1564 N N . LEU A 1 202 ? -5.687 1.453 19.847 1.00 79.06 202 LEU A N 1
ATOM 1565 C CA . LEU A 1 202 ? -6.890 1.887 19.123 1.00 79.06 202 LEU A CA 1
ATOM 1566 C C . LEU A 1 202 ? -7.114 1.111 17.814 1.00 79.06 202 LEU A C 1
ATOM 1568 O O . LEU A 1 202 ? -8.238 1.040 17.335 1.00 79.06 202 LEU A O 1
ATOM 1572 N N . TRP A 1 203 ? -6.072 0.504 17.249 1.00 83.38 203 TRP A N 1
ATOM 1573 C CA . TRP A 1 203 ? -6.188 -0.344 16.058 1.00 83.38 203 TRP A CA 1
ATOM 1574 C C . TRP A 1 203 ? -6.301 -1.829 16.416 1.00 83.38 203 TRP A C 1
ATOM 1576 O O . TRP A 1 203 ? -6.499 -2.651 15.524 1.00 83.38 203 TRP A O 1
ATOM 1586 N N . MET A 1 204 ? -6.162 -2.190 17.698 1.00 85.38 204 MET A N 1
ATOM 1587 C CA . MET A 1 204 ? -6.285 -3.577 18.140 1.00 85.38 204 MET A CA 1
ATOM 1588 C C . MET A 1 204 ? -7.744 -4.017 18.129 1.00 85.38 204 MET A C 1
ATOM 1590 O O . MET A 1 204 ? -8.637 -3.266 18.514 1.00 85.38 204 MET A O 1
ATOM 1594 N N . ALA A 1 205 ? -7.959 -5.265 17.730 1.00 86.38 205 ALA A N 1
ATOM 1595 C CA . ALA A 1 205 ? -9.262 -5.896 17.821 1.00 86.38 205 ALA A CA 1
ATOM 1596 C C . ALA A 1 205 ? -9.677 -6.118 19.291 1.00 86.38 205 ALA A C 1
ATOM 1598 O O . ALA A 1 205 ? -8.800 -6.349 20.135 1.00 86.38 205 ALA A O 1
ATOM 1599 N N . PRO A 1 206 ? -10.985 -6.095 19.612 1.00 89.19 206 PRO A N 1
ATOM 1600 C CA . PRO A 1 206 ? -11.505 -6.293 20.965 1.00 89.19 206 PRO A CA 1
ATOM 1601 C C . PRO A 1 206 ? -10.930 -7.517 21.686 1.00 89.19 206 PRO A C 1
ATOM 1603 O O . PRO A 1 206 ? -10.539 -7.419 22.848 1.00 89.19 206 PRO A O 1
ATOM 1606 N N . GLU A 1 207 ? -10.813 -8.647 20.992 1.00 87.94 207 GLU A N 1
ATOM 1607 C CA . GLU A 1 207 ? -10.267 -9.891 21.530 1.00 87.94 207 GLU A CA 1
ATOM 1608 C C . GLU A 1 207 ? -8.778 -9.766 21.892 1.00 87.94 207 GLU A C 1
ATOM 1610 O O . GLU A 1 207 ? -8.345 -10.219 22.950 1.00 87.94 207 GLU A O 1
ATOM 1615 N N . VAL A 1 208 ? -7.992 -9.046 21.085 1.00 85.50 208 VAL A N 1
ATOM 1616 C CA . VAL A 1 208 ? -6.569 -8.792 21.364 1.00 85.50 208 VAL A CA 1
ATOM 1617 C C . VAL A 1 208 ? -6.419 -7.861 22.567 1.00 85.50 208 VAL A C 1
ATOM 1619 O O . VAL A 1 208 ? -5.546 -8.067 23.408 1.00 85.50 208 VAL A O 1
ATOM 1622 N N . MET A 1 209 ? -7.300 -6.865 22.698 1.00 83.00 209 MET A N 1
ATOM 1623 C CA . MET A 1 209 ? -7.328 -5.953 23.849 1.00 83.00 209 MET A CA 1
ATOM 1624 C C . MET A 1 209 ? -7.667 -6.675 25.159 1.00 83.00 209 MET A C 1
ATOM 1626 O O . MET A 1 209 ? -7.185 -6.281 26.221 1.00 83.00 209 MET A O 1
ATOM 1630 N N . LEU A 1 210 ? -8.469 -7.740 25.082 1.00 81.88 210 LEU A N 1
ATOM 1631 C CA . LEU A 1 210 ? -8.804 -8.623 26.202 1.00 81.88 210 LEU A CA 1
ATOM 1632 C C . LEU A 1 210 ? -7.712 -9.662 26.509 1.00 81.88 210 LEU A C 1
ATOM 1634 O O . LEU A 1 210 ? -7.833 -10.406 27.482 1.00 81.88 210 LEU A O 1
ATOM 1638 N N . GLY A 1 211 ? -6.631 -9.692 25.725 1.00 79.44 211 GLY A N 1
ATOM 1639 C CA . GLY A 1 211 ? -5.528 -10.637 25.889 1.00 79.44 211 GLY A CA 1
ATOM 1640 C C . GLY A 1 211 ? -5.801 -12.019 25.296 1.00 79.44 211 GLY A C 1
ATOM 1641 O O . GLY A 1 211 ? -5.092 -12.972 25.628 1.00 79.44 211 GLY A O 1
ATOM 1642 N N . GLU A 1 212 ? -6.811 -12.151 24.433 1.00 82.38 212 GLU A N 1
ATOM 1643 C CA . GLU A 1 212 ? -7.023 -13.369 23.661 1.00 82.38 212 GLU A CA 1
ATOM 1644 C C . GLU A 1 212 ? -5.951 -13.536 22.576 1.00 82.38 212 GLU A C 1
ATOM 1646 O O . GLU A 1 212 ? -5.119 -12.662 22.309 1.00 82.38 212 GLU A O 1
ATOM 1651 N N . LYS A 1 213 ? -5.935 -14.717 21.955 1.00 77.19 213 LYS A N 1
ATOM 1652 C CA . LYS A 1 213 ? -4.922 -15.051 20.961 1.00 77.19 213 LYS A CA 1
ATOM 1653 C C . LYS A 1 213 ? -5.173 -14.271 19.672 1.00 77.19 213 LYS A C 1
ATOM 1655 O O . LYS A 1 213 ? -6.198 -14.445 19.028 1.00 77.19 213 LYS A O 1
ATOM 1660 N N . TYR A 1 214 ? -4.176 -13.494 19.270 1.00 79.75 214 TYR A N 1
ATOM 1661 C CA . TYR A 1 214 ? -4.142 -12.824 17.976 1.00 79.75 214 TYR A CA 1
ATOM 1662 C C . TYR A 1 214 ? -4.237 -13.821 16.806 1.00 79.75 214 TYR A C 1
ATOM 1664 O O . TYR A 1 214 ? -3.560 -14.859 16.797 1.00 79.75 214 TYR A O 1
ATOM 1672 N N . ASP A 1 215 ? -5.047 -13.473 15.807 1.00 80.44 215 ASP A N 1
ATOM 1673 C CA . ASP A 1 215 ? -5.244 -14.231 14.577 1.00 80.44 215 ASP A CA 1
ATOM 1674 C C . ASP A 1 215 ? -5.441 -13.310 13.352 1.00 80.44 215 ASP A C 1
ATOM 1676 O O . ASP A 1 215 ? -5.350 -12.086 13.430 1.00 80.44 215 ASP A O 1
ATOM 1680 N N . VAL A 1 216 ? -5.727 -13.906 12.193 1.00 82.12 216 VAL A N 1
ATOM 1681 C CA . VAL A 1 216 ? -5.934 -13.165 10.936 1.00 82.12 216 VAL A CA 1
ATOM 1682 C C . VAL A 1 216 ? -7.207 -12.307 10.924 1.00 82.12 216 VAL A C 1
ATOM 1684 O O . VAL A 1 216 ? -7.352 -11.441 10.063 1.00 82.12 216 VAL A O 1
ATOM 1687 N N . LYS A 1 217 ? -8.155 -12.533 11.841 1.00 87.94 217 LYS A N 1
ATOM 1688 C CA . LYS A 1 217 ? -9.357 -11.703 11.978 1.00 87.94 217 LYS A CA 1
ATOM 1689 C C . LYS A 1 217 ? -9.068 -10.447 12.785 1.00 87.94 217 LYS A C 1
ATOM 1691 O O . LYS A 1 217 ? -9.706 -9.424 12.526 1.00 87.94 217 LYS A O 1
ATOM 1696 N N . AL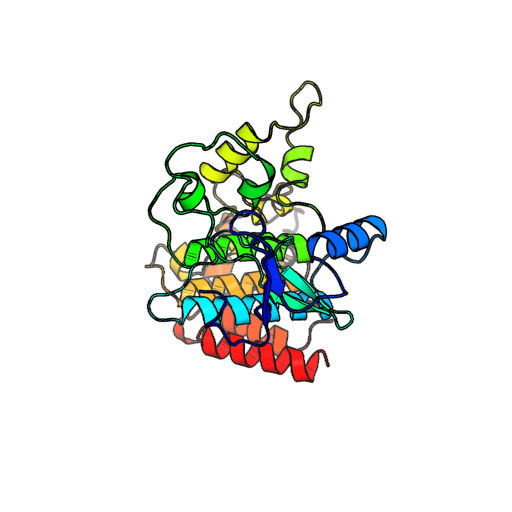A A 1 218 ? -8.091 -10.486 13.688 1.00 84.38 218 ALA A N 1
ATOM 1697 C CA . ALA A 1 218 ? -7.590 -9.288 14.350 1.00 84.38 218 ALA A CA 1
ATOM 1698 C C . ALA A 1 218 ? -6.978 -8.296 13.342 1.00 84.38 218 ALA A C 1
ATOM 1700 O O . ALA A 1 218 ? -7.286 -7.107 13.397 1.00 84.38 218 ALA A O 1
ATOM 1701 N N . ASP A 1 219 ? -6.218 -8.787 12.353 1.00 82.19 219 ASP A N 1
ATOM 1702 C CA . ASP A 1 219 ? -5.718 -7.955 11.242 1.00 82.19 219 ASP A CA 1
ATOM 1703 C C . ASP A 1 219 ? -6.855 -7.304 10.452 1.00 82.19 219 ASP A C 1
ATOM 1705 O O . ASP A 1 219 ? -6.755 -6.152 10.023 1.00 82.19 219 ASP A O 1
ATOM 1709 N N . MET A 1 220 ? -7.960 -8.034 10.273 1.00 90.38 220 MET A N 1
ATOM 1710 C CA . MET A 1 220 ? -9.109 -7.533 9.532 1.00 90.38 220 MET A CA 1
ATOM 1711 C C . MET A 1 220 ? -9.803 -6.376 10.257 1.00 90.38 220 MET A C 1
ATOM 1713 O O . MET A 1 220 ? -10.214 -5.407 9.620 1.00 90.38 220 MET A O 1
ATOM 1717 N N . PHE A 1 221 ? -9.847 -6.432 11.589 1.00 91.31 221 PHE A N 1
ATOM 1718 C CA . PHE A 1 221 ? -10.302 -5.316 12.413 1.00 91.31 221 PHE A CA 1
ATOM 1719 C C . PHE A 1 221 ? -9.389 -4.103 12.251 1.00 91.31 221 PHE A C 1
ATOM 1721 O O . PHE A 1 221 ? -9.866 -3.014 11.929 1.00 91.31 221 PHE A O 1
ATOM 1728 N N . SER A 1 222 ? -8.072 -4.292 12.397 1.00 86.31 222 SER A N 1
ATOM 1729 C CA . SER A 1 222 ? -7.096 -3.211 12.229 1.00 86.31 222 SER A CA 1
ATOM 1730 C C . SER A 1 222 ? -7.208 -2.550 10.856 1.00 86.31 222 SER A C 1
ATOM 1732 O O . SER A 1 222 ? -7.163 -1.327 10.761 1.00 86.31 222 SER A O 1
ATOM 1734 N N . PHE A 1 223 ? -7.428 -3.331 9.796 1.00 87.44 223 PHE A N 1
ATOM 1735 C CA . PHE A 1 223 ? -7.6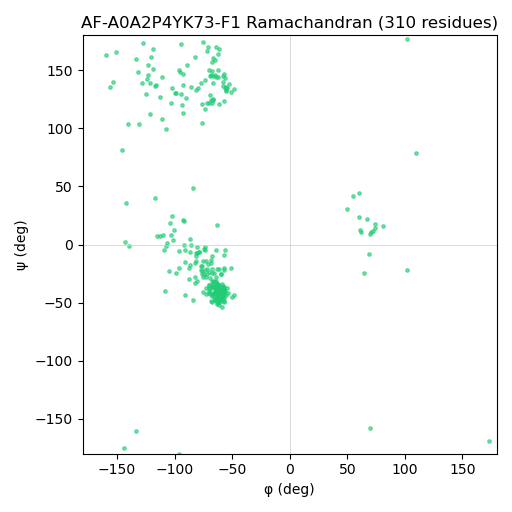70 -2.801 8.456 1.00 87.44 223 PHE A CA 1
ATOM 1736 C C . PHE A 1 223 ? -8.939 -1.943 8.374 1.00 87.44 223 PHE A C 1
ATOM 1738 O O . PHE A 1 223 ? -8.904 -0.874 7.774 1.00 87.44 223 PHE A O 1
ATOM 1745 N N . GLY A 1 224 ? -10.046 -2.363 8.991 1.00 88.69 224 GLY A N 1
ATOM 1746 C CA . GLY A 1 224 ? -11.270 -1.556 9.040 1.00 88.69 224 GLY A CA 1
ATOM 1747 C C . GLY A 1 224 ? -11.076 -0.228 9.779 1.00 88.69 224 GLY A C 1
ATOM 1748 O O . GLY A 1 224 ? -11.553 0.812 9.323 1.00 88.69 224 GLY A O 1
ATOM 1749 N N . VAL A 1 225 ? -10.300 -0.241 10.869 1.00 88.62 225 VAL A N 1
ATOM 1750 C CA . VAL A 1 225 ? -9.900 0.980 11.584 1.00 88.62 225 VAL A CA 1
ATOM 1751 C C . VAL A 1 225 ? -9.052 1.891 10.690 1.00 88.62 225 VAL A C 1
ATOM 1753 O O . VAL A 1 225 ? -9.286 3.098 10.659 1.00 88.62 225 VAL A O 1
ATOM 1756 N N . VAL A 1 226 ? -8.116 1.325 9.921 1.00 84.25 226 VAL A N 1
ATOM 1757 C CA . VAL A 1 226 ? -7.323 2.079 8.937 1.00 84.25 226 VAL A CA 1
ATOM 1758 C C . VAL A 1 226 ? -8.214 2.666 7.841 1.00 84.25 226 VAL A C 1
ATOM 1760 O O . VAL A 1 226 ? -8.041 3.831 7.509 1.00 84.25 226 VAL A O 1
ATOM 1763 N N . LEU A 1 227 ? -9.194 1.928 7.304 1.00 83.12 227 LEU A N 1
ATOM 1764 C CA . LEU A 1 227 ? -10.126 2.468 6.303 1.00 83.12 227 LEU A CA 1
ATOM 1765 C C . LEU A 1 227 ? -10.881 3.695 6.827 1.00 83.12 227 LEU A C 1
ATOM 1767 O O . LEU A 1 227 ? -11.000 4.684 6.110 1.00 83.12 227 LEU A O 1
ATOM 1771 N N . SER A 1 228 ? -11.346 3.646 8.076 1.00 86.19 228 SER A N 1
ATOM 1772 C CA . SER A 1 228 ? -11.968 4.800 8.730 1.00 86.19 228 SER A CA 1
ATOM 1773 C C . SER A 1 228 ? -10.985 5.961 8.870 1.00 86.19 228 SER A C 1
ATOM 1775 O O . SER A 1 228 ? -11.289 7.074 8.451 1.00 86.19 228 SER A O 1
ATOM 1777 N N . GLU A 1 229 ? -9.785 5.716 9.400 1.00 83.75 229 GLU A N 1
ATOM 1778 C CA . GLU A 1 229 ? -8.758 6.752 9.570 1.00 83.75 229 GLU A CA 1
ATOM 1779 C C . GLU A 1 229 ? -8.392 7.432 8.240 1.00 83.75 229 GLU A C 1
ATOM 1781 O O . GLU A 1 229 ? -8.212 8.655 8.183 1.00 83.75 229 GLU A O 1
ATOM 1786 N N . LEU A 1 230 ? -8.293 6.643 7.169 1.00 75.75 230 LEU A N 1
ATOM 1787 C CA . LEU A 1 230 ? -8.023 7.131 5.823 1.00 75.75 230 LEU A CA 1
ATOM 1788 C C . LEU A 1 230 ? -9.175 7.964 5.263 1.00 75.75 230 LEU A C 1
ATOM 1790 O O . LEU A 1 230 ? -8.903 8.878 4.497 1.00 75.75 230 LEU A O 1
ATOM 1794 N N . ASP A 1 231 ? -10.419 7.686 5.641 1.00 78.94 231 ASP A N 1
ATOM 1795 C CA . ASP A 1 231 ? -11.602 8.395 5.155 1.00 78.94 231 ASP A CA 1
ATOM 1796 C C . ASP A 1 231 ? -11.884 9.693 5.932 1.00 78.94 231 ASP A C 1
ATOM 1798 O O . ASP A 1 231 ? -12.065 10.757 5.343 1.00 78.94 231 ASP A O 1
ATOM 1802 N N . VAL A 1 232 ? -11.870 9.646 7.270 1.00 80.31 232 VAL A N 1
ATOM 1803 C CA . VAL A 1 232 ? -12.160 10.832 8.101 1.00 80.31 232 VAL A CA 1
ATOM 1804 C C . VAL A 1 232 ? -10.939 11.709 8.371 1.00 80.31 232 VAL A C 1
ATOM 1806 O O . VAL A 1 232 ? -11.074 12.760 8.998 1.00 80.31 232 VAL A O 1
ATOM 1809 N N . HIS A 1 233 ? -9.742 11.280 7.958 1.00 72.38 233 HIS A N 1
ATOM 1810 C CA . HIS A 1 233 ? -8.465 11.981 8.167 1.00 72.38 233 HIS A CA 1
ATOM 1811 C C . HIS A 1 233 ? -8.213 12.419 9.617 1.00 72.38 233 HIS A C 1
ATOM 1813 O O . HIS A 1 233 ? -7.544 13.418 9.891 1.00 72.38 233 HIS A O 1
ATOM 1819 N N . THR A 1 234 ? -8.745 11.657 10.568 1.00 71.75 234 THR A N 1
ATOM 1820 C CA . THR A 1 234 ? -8.548 11.864 12.001 1.00 71.75 234 THR A CA 1
ATOM 1821 C C . THR A 1 234 ? -8.217 10.538 12.658 1.00 71.75 234 THR A C 1
ATOM 1823 O O . THR A 1 234 ? -8.481 9.477 12.098 1.00 71.75 234 THR A O 1
ATOM 1826 N N . LEU A 1 235 ? -7.611 10.597 13.846 1.00 73.75 235 LEU A N 1
ATOM 1827 C CA . LEU A 1 235 ? -7.291 9.387 14.595 1.00 73.75 235 LEU A CA 1
ATOM 1828 C C . LEU A 1 235 ? -8.560 8.562 14.854 1.00 73.75 235 LEU A C 1
ATOM 1830 O O . LEU A 1 235 ? -9.618 9.156 15.103 1.00 73.75 235 LEU A O 1
ATOM 1834 N N . PRO A 1 236 ? -8.455 7.223 14.888 1.00 78.06 236 PRO A N 1
ATOM 1835 C CA . PRO A 1 236 ? -9.577 6.368 15.236 1.00 78.06 236 PRO A CA 1
ATOM 1836 C C . PRO A 1 236 ? -10.272 6.839 16.510 1.00 78.06 236 PRO A C 1
ATOM 1838 O O . PRO A 1 236 ? -9.626 7.165 17.511 1.00 78.06 236 PRO A O 1
ATOM 1841 N N . TYR A 1 237 ? -11.603 6.884 16.465 1.00 84.50 237 TYR A N 1
ATOM 1842 C CA . TYR A 1 237 ? -12.462 7.290 17.581 1.00 84.50 237 TYR A CA 1
ATOM 1843 C C . TYR A 1 237 ? -12.259 8.734 18.083 1.00 84.50 237 TYR A C 1
ATOM 1845 O O . TYR A 1 237 ? -12.785 9.095 19.140 1.00 84.50 237 TYR A O 1
ATOM 1853 N N . ALA A 1 238 ? -11.536 9.599 17.358 1.00 78.81 238 ALA A N 1
ATOM 1854 C CA . ALA A 1 238 ? -11.338 10.993 17.762 1.00 78.81 238 ALA A CA 1
ATOM 1855 C C . ALA A 1 238 ? -12.668 11.750 17.892 1.00 78.81 238 ALA A C 1
ATOM 1857 O O . ALA A 1 238 ? -12.872 12.480 18.867 1.00 78.81 238 ALA A O 1
ATOM 1858 N N . GLN A 1 239 ? -13.592 11.536 16.952 1.00 77.06 239 GLN A N 1
ATOM 1859 C CA . GLN A 1 239 ? -14.919 12.149 16.988 1.00 77.06 239 GLN A CA 1
ATOM 1860 C C . GLN A 1 239 ? -15.751 11.597 18.150 1.00 77.06 239 GLN A C 1
ATOM 1862 O O . GLN A 1 239 ? -16.331 12.375 18.906 1.00 77.06 239 GLN A O 1
ATOM 1867 N N . ALA A 1 240 ? -15.742 10.278 18.374 1.00 77.12 240 ALA A N 1
ATOM 1868 C CA . ALA A 1 240 ? -16.374 9.666 19.544 1.00 77.12 240 ALA A CA 1
ATOM 1869 C C . ALA A 1 240 ? -15.851 10.272 20.860 1.00 77.12 240 ALA A C 1
ATOM 1871 O O . ALA A 1 240 ? -16.636 10.647 21.734 1.00 77.12 240 ALA A O 1
ATOM 1872 N N . LYS A 1 241 ? -14.535 10.481 20.983 1.00 74.62 241 LYS A N 1
ATOM 1873 C CA . LYS A 1 241 ? -13.912 11.111 22.158 1.00 74.62 241 LYS A CA 1
ATOM 1874 C C . LYS A 1 241 ? -14.332 12.577 22.344 1.00 74.62 241 LYS A C 1
ATOM 1876 O O . LYS A 1 241 ? -14.438 13.029 23.482 1.00 74.62 241 LYS A O 1
ATOM 1881 N N . GLN A 1 242 ? -14.597 13.307 21.256 1.00 69.56 242 GLN A N 1
ATOM 1882 C CA . GLN A 1 242 ? -15.125 14.680 21.289 1.00 69.56 242 GLN A CA 1
ATOM 1883 C C . GLN A 1 242 ? -16.619 14.735 21.642 1.00 69.56 242 GLN A C 1
ATOM 1885 O O . GLN A 1 242 ? -17.025 15.585 22.428 1.00 69.56 242 GLN A O 1
ATOM 1890 N N . ARG A 1 243 ? -17.435 13.821 21.104 1.00 70.56 243 ARG A N 1
ATOM 1891 C CA . ARG A 1 243 ? -18.877 13.719 21.406 1.00 70.56 243 ARG A CA 1
ATOM 1892 C C . ARG A 1 243 ? -19.138 13.320 22.862 1.00 70.56 243 ARG A C 1
ATOM 1894 O O . ARG A 1 243 ? -20.181 13.652 23.411 1.00 70.56 243 ARG A O 1
ATOM 1901 N N . SER A 1 244 ? -18.175 12.645 23.489 1.00 63.28 244 SER A N 1
ATOM 1902 C CA . SER A 1 244 ? -18.265 12.122 24.858 1.00 63.28 244 SER A CA 1
ATOM 1903 C C . SER A 1 244 ? -17.738 13.066 25.947 1.00 63.28 244 SER A C 1
ATOM 1905 O O . SER A 1 244 ? -17.374 12.597 27.028 1.00 63.28 244 SER A O 1
ATOM 1907 N N . LEU A 1 245 ? -17.631 14.372 25.679 1.00 59.09 245 LEU A N 1
ATOM 1908 C CA . LEU A 1 245 ? -17.291 15.347 26.719 1.00 59.09 245 LEU A CA 1
ATOM 1909 C C . LEU A 1 245 ? -18.326 15.243 27.848 1.00 59.09 245 LEU A C 1
ATOM 1911 O O . LEU A 1 245 ? -19.528 15.364 27.606 1.00 59.09 245 LEU A O 1
ATOM 1915 N N . ASP A 1 246 ? -17.869 14.992 29.078 1.00 55.00 246 ASP A N 1
ATOM 1916 C CA . ASP A 1 246 ? -18.762 15.024 30.237 1.00 55.00 246 ASP A CA 1
ATOM 1917 C C . ASP A 1 246 ? -19.352 16.443 30.403 1.00 55.00 246 ASP A C 1
ATOM 1919 O O . ASP A 1 246 ? -18.835 17.420 29.854 1.00 55.00 246 ASP A O 1
ATOM 1923 N N . THR A 1 247 ? -20.422 16.603 31.189 1.00 52.22 247 THR A N 1
ATOM 1924 C CA . THR A 1 247 ? -21.027 17.920 31.509 1.00 52.22 247 THR A CA 1
ATOM 1925 C C . THR A 1 247 ? -20.047 18.924 32.141 1.00 52.22 247 THR A C 1
ATOM 1927 O O . THR A 1 247 ? -20.406 20.076 32.367 1.00 52.22 247 THR A O 1
ATOM 1930 N N . SER A 1 248 ? -18.817 18.495 32.431 1.00 57.44 248 SER A N 1
ATOM 1931 C CA . SER A 1 248 ? -17.726 19.258 33.039 1.00 57.44 248 SER A CA 1
ATOM 1932 C C . SER A 1 248 ? -16.629 19.624 32.023 1.00 57.44 248 SER A C 1
ATOM 1934 O O . SER A 1 248 ? -15.623 20.219 32.406 1.00 57.44 248 SER A O 1
ATOM 1936 N N . GLY A 1 249 ? -16.789 19.258 30.743 1.00 59.56 249 GLY A N 1
ATOM 1937 C CA . GLY A 1 249 ? -15.832 19.524 29.666 1.00 59.56 249 GLY A CA 1
ATOM 1938 C C . GLY A 1 249 ? -14.572 18.651 29.696 1.00 59.56 249 GLY A C 1
ATOM 1939 O O . GLY A 1 249 ? -13.589 18.976 29.026 1.00 59.56 249 GLY A O 1
ATOM 1940 N N . ARG A 1 250 ? -14.554 17.556 30.467 1.00 63.00 250 ARG A N 1
ATOM 1941 C CA . ARG A 1 250 ? -13.397 16.656 30.539 1.00 63.00 250 ARG A CA 1
ATOM 1942 C C . ARG A 1 250 ? -13.449 15.620 29.425 1.00 63.00 250 ARG A C 1
ATOM 1944 O O . ARG A 1 250 ? -14.480 15.004 29.159 1.00 63.00 250 ARG A O 1
ATOM 1951 N N . LYS A 1 251 ? -12.295 15.417 28.787 1.00 66.06 251 LYS A N 1
ATOM 1952 C CA . LYS A 1 251 ? -12.096 14.372 27.777 1.00 66.06 251 LYS A CA 1
ATOM 1953 C C . LYS A 1 251 ? -12.203 12.994 28.434 1.00 66.06 251 LYS A C 1
ATOM 1955 O O . LYS A 1 251 ? -11.655 12.784 29.515 1.00 66.06 251 LYS A O 1
ATOM 1960 N N . MET A 1 252 ? -12.863 12.059 27.752 1.00 74.38 252 MET A N 1
ATOM 1961 C CA . MET A 1 252 ? -12.928 10.653 28.157 1.00 74.38 252 MET A CA 1
ATOM 1962 C C . MET A 1 252 ? -11.517 10.075 28.339 1.00 74.38 252 MET A C 1
ATOM 1964 O O . MET A 1 252 ? -10.641 10.288 27.495 1.00 74.38 252 MET A O 1
ATOM 1968 N N . ALA A 1 253 ? -11.306 9.348 29.439 1.00 78.31 253 ALA A N 1
ATOM 1969 C CA . ALA A 1 253 ? -10.055 8.645 29.698 1.00 78.31 253 ALA A CA 1
ATOM 1970 C C . ALA A 1 253 ? -9.864 7.485 28.711 1.00 78.31 253 ALA A C 1
ATOM 1972 O O . ALA A 1 253 ? -10.829 6.809 28.351 1.00 78.31 253 ALA A O 1
ATOM 1973 N N . ASP A 1 254 ? -8.616 7.217 28.322 1.00 74.81 254 ASP A N 1
ATOM 1974 C CA . ASP A 1 254 ? -8.301 6.187 27.324 1.00 74.81 254 ASP A CA 1
ATOM 1975 C C . ASP A 1 254 ? -8.800 4.800 27.749 1.00 74.81 254 ASP A C 1
ATOM 1977 O O . ASP A 1 254 ? -9.410 4.103 26.950 1.00 74.81 254 ASP A O 1
ATOM 1981 N N . ALA A 1 255 ? -8.661 4.429 29.026 1.00 78.44 255 ALA A N 1
ATOM 1982 C CA . ALA A 1 255 ? -9.162 3.149 29.535 1.00 78.44 255 ALA A CA 1
ATOM 1983 C C . ALA A 1 255 ? -10.685 2.982 29.359 1.00 78.44 255 ALA A C 1
ATOM 1985 O O . ALA A 1 255 ? -11.151 1.901 29.011 1.00 78.44 255 ALA A O 1
ATOM 1986 N N . THR A 1 256 ? -11.460 4.053 29.554 1.00 82.12 256 THR A N 1
ATOM 1987 C CA . THR A 1 256 ? -12.917 4.038 29.351 1.00 82.12 256 THR A CA 1
ATOM 1988 C C . THR A 1 256 ? -13.273 3.927 27.872 1.00 82.12 256 THR A C 1
ATOM 1990 O O . THR A 1 256 ? -14.220 3.227 27.525 1.00 82.12 256 THR A O 1
ATOM 1993 N N . LEU A 1 257 ? -12.508 4.588 26.999 1.00 82.81 257 LEU A N 1
ATOM 1994 C CA . LEU A 1 257 ? -12.677 4.463 25.553 1.00 82.81 257 LEU A CA 1
ATOM 1995 C C . LEU A 1 257 ? -12.436 3.017 25.103 1.00 82.81 257 LEU A C 1
ATOM 1997 O O . LEU A 1 257 ? -13.287 2.449 24.427 1.00 82.81 257 LEU A O 1
ATOM 2001 N N . LEU A 1 258 ? -11.329 2.405 25.537 1.00 82.50 258 LEU A N 1
ATOM 2002 C CA . LEU A 1 258 ? -11.009 1.012 25.214 1.00 82.50 258 LEU A CA 1
ATOM 2003 C C . LEU A 1 258 ? -12.107 0.055 25.710 1.00 82.50 258 LEU A C 1
ATOM 2005 O O . LEU A 1 258 ? -12.554 -0.786 24.942 1.00 82.50 258 LEU A O 1
ATOM 2009 N N . GLN A 1 259 ? -12.619 0.237 26.935 1.00 83.25 259 GLN A N 1
ATOM 2010 C CA . GLN A 1 259 ? -13.742 -0.560 27.457 1.00 83.25 259 GLN A CA 1
ATOM 2011 C C . GLN A 1 259 ? -15.000 -0.458 26.585 1.00 83.25 259 GLN A C 1
ATOM 2013 O O . GLN A 1 259 ? -15.650 -1.468 26.322 1.00 83.25 259 GLN A O 1
ATOM 2018 N N . LYS A 1 260 ? -15.340 0.748 26.118 1.00 86.06 260 LYS A N 1
ATOM 2019 C CA . LYS A 1 260 ? -16.507 0.975 25.256 1.00 86.06 260 LYS A CA 1
ATOM 2020 C C . LYS A 1 260 ? -16.332 0.395 23.853 1.00 86.06 260 LYS A C 1
ATOM 2022 O O . LYS A 1 260 ? -17.307 -0.100 23.297 1.00 86.06 260 LYS A O 1
ATOM 2027 N N . ILE A 1 261 ? -15.115 0.426 23.304 1.00 87.31 261 ILE A N 1
ATOM 2028 C CA . ILE A 1 261 ? -14.780 -0.239 22.033 1.00 87.31 261 ILE A CA 1
ATOM 2029 C C . ILE A 1 261 ? -14.959 -1.750 22.187 1.00 87.31 261 ILE A C 1
ATOM 2031 O O . ILE A 1 261 ? -15.670 -2.367 21.402 1.00 87.31 261 ILE A O 1
ATOM 2035 N N . THR A 1 262 ? -14.389 -2.341 23.241 1.00 85.88 262 THR A N 1
ATOM 2036 C CA . THR A 1 262 ? -14.499 -3.782 23.504 1.00 85.88 262 THR A CA 1
ATOM 2037 C C . THR A 1 262 ? -15.946 -4.229 23.733 1.00 85.88 262 THR A C 1
ATOM 2039 O O . THR A 1 262 ? -16.320 -5.325 23.330 1.00 85.88 262 THR A O 1
ATOM 2042 N N . ALA A 1 263 ? -16.777 -3.375 24.336 1.00 87.00 263 ALA A N 1
ATOM 2043 C CA . ALA A 1 263 ? -18.206 -3.627 24.522 1.00 87.00 263 ALA A CA 1
ATOM 2044 C C . ALA A 1 263 ? -19.058 -3.381 23.258 1.00 87.00 263 ALA A C 1
ATOM 2046 O O . ALA A 1 263 ? -20.259 -3.641 23.278 1.00 87.00 263 ALA A O 1
ATOM 2047 N N . GLY A 1 264 ? -18.475 -2.853 22.175 1.00 86.06 264 GLY A N 1
ATOM 2048 C CA . GLY A 1 264 ? -19.202 -2.484 20.958 1.00 86.06 264 GLY A CA 1
ATOM 2049 C C . GLY A 1 264 ? -20.084 -1.240 21.080 1.00 86.06 264 GLY A C 1
ATOM 2050 O O . GLY A 1 264 ? -20.879 -0.969 20.185 1.00 86.06 264 GLY A O 1
ATOM 2051 N N . GLU A 1 265 ? -19.952 -0.467 22.160 1.00 86.81 265 GLU A N 1
ATOM 2052 C CA . GLU A 1 265 ? -20.697 0.783 22.365 1.00 86.81 265 GLU A CA 1
ATOM 2053 C C . GLU A 1 265 ? -20.165 1.933 21.501 1.00 86.81 265 GLU A C 1
ATOM 2055 O O . GLU A 1 265 ? -20.883 2.894 21.225 1.00 86.81 265 GLU A O 1
ATOM 2060 N N . ILE A 1 266 ? -18.887 1.862 21.123 1.00 86.88 266 ILE A N 1
ATOM 2061 C CA . ILE A 1 266 ? -18.211 2.837 20.271 1.00 86.88 266 ILE A CA 1
ATOM 2062 C C . ILE A 1 266 ? -17.606 2.097 19.082 1.00 86.88 266 ILE A C 1
ATOM 2064 O O . ILE A 1 266 ? -16.860 1.136 19.257 1.00 86.88 266 ILE A O 1
ATOM 2068 N N . GLN A 1 267 ? -17.891 2.595 17.882 1.00 88.00 267 GLN A N 1
ATOM 2069 C CA . GLN A 1 267 ? -17.282 2.152 16.632 1.00 88.00 267 GLN A CA 1
ATOM 2070 C C . GLN A 1 267 ? -16.538 3.315 15.974 1.00 88.00 267 GLN A C 1
ATOM 2072 O O . GLN A 1 267 ? -16.648 4.467 16.402 1.00 88.00 267 GLN A O 1
ATOM 2077 N N . VAL A 1 268 ? -15.737 2.995 14.963 1.00 88.88 268 VAL A N 1
ATOM 2078 C CA . VAL A 1 268 ? -15.059 3.999 14.146 1.00 88.88 268 VAL A CA 1
ATOM 2079 C C . VAL A 1 268 ? -16.065 4.756 13.273 1.00 88.88 268 VAL A C 1
ATOM 2081 O O . VAL A 1 268 ? -17.104 4.214 12.899 1.00 88.88 268 VAL A O 1
ATOM 2084 N N . ASP A 1 269 ? -15.765 6.014 12.960 1.00 86.62 269 ASP A N 1
ATOM 2085 C CA . ASP A 1 269 ? -16.622 6.861 12.129 1.00 86.62 269 ASP A CA 1
ATOM 2086 C C . ASP A 1 269 ? -16.153 6.839 10.665 1.00 86.62 269 ASP A C 1
ATOM 2088 O O . ASP A 1 269 ? -14.959 6.745 10.385 1.00 86.62 269 ASP A O 1
ATOM 2092 N N . PHE A 1 270 ? -17.087 7.003 9.735 1.00 86.19 270 PHE A N 1
ATOM 2093 C CA . PHE A 1 270 ? -16.807 7.300 8.330 1.00 86.19 270 PHE A CA 1
ATOM 2094 C C . PHE A 1 270 ? -17.441 8.649 7.966 1.00 86.19 270 PHE A C 1
ATOM 2096 O O . PHE A 1 270 ? -18.427 9.073 8.574 1.00 86.19 270 PHE A O 1
ATOM 2103 N N . SER A 1 271 ? -16.852 9.347 7.004 1.00 84.12 271 SER A N 1
ATOM 2104 C CA . SER A 1 271 ? -17.319 10.616 6.464 1.00 84.12 271 SER A CA 1
ATOM 2105 C C . SER A 1 271 ? -18.670 10.448 5.771 1.00 84.12 271 SER A C 1
ATOM 2107 O O . SER A 1 271 ? -18.916 9.470 5.067 1.00 84.12 271 SER A O 1
ATOM 2109 N N . GLU A 1 272 ? -19.535 11.458 5.883 1.00 81.81 272 GLU A N 1
ATOM 2110 C CA . GLU A 1 272 ? -20.810 11.501 5.152 1.00 81.81 272 GLU A CA 1
ATOM 2111 C C . GLU A 1 272 ? -20.621 11.540 3.626 1.00 81.81 272 GLU A C 1
ATOM 2113 O O . GLU A 1 272 ? -21.532 11.188 2.878 1.00 81.81 272 GLU A O 1
ATOM 2118 N N . SER A 1 273 ? -19.442 11.961 3.156 1.00 79.31 273 SER A N 1
ATOM 2119 C CA . SER A 1 273 ? -19.081 11.967 1.734 1.00 79.31 273 SER A CA 1
ATOM 2120 C C . SER A 1 273 ? -18.619 10.606 1.214 1.00 79.31 273 SER A C 1
ATOM 2122 O O . SER A 1 273 ? -18.411 10.465 0.009 1.00 79.31 273 SER A O 1
ATOM 2124 N N . SER A 1 274 ? -18.396 9.635 2.100 1.00 79.31 274 SER A N 1
ATOM 2125 C CA . SER A 1 274 ? -17.819 8.349 1.731 1.00 79.31 274 SER A CA 1
ATOM 2126 C C . SER A 1 274 ? -18.860 7.450 1.048 1.00 79.31 274 SER A C 1
ATOM 2128 O O . SER A 1 274 ? -20.017 7.412 1.488 1.00 79.31 274 SER A O 1
ATOM 2130 N N . PRO A 1 275 ? -18.506 6.711 -0.024 1.00 84.62 275 PRO A N 1
ATOM 2131 C CA . PRO A 1 275 ? -19.429 5.774 -0.654 1.00 84.62 275 PRO A CA 1
ATOM 2132 C C . PRO A 1 275 ? -19.963 4.767 0.365 1.00 84.62 275 PRO A C 1
ATOM 2134 O O . PRO A 1 275 ? -19.193 4.168 1.115 1.00 84.62 275 PRO A O 1
ATOM 2137 N N . ARG A 1 276 ? -21.282 4.536 0.372 1.00 87.12 276 ARG A N 1
ATOM 2138 C CA . ARG A 1 276 ? -21.926 3.625 1.341 1.00 87.12 276 ARG A CA 1
ATOM 2139 C C . ARG A 1 276 ? -21.297 2.237 1.345 1.00 87.12 276 ARG A C 1
ATOM 2141 O O . ARG A 1 276 ? -21.108 1.655 2.398 1.00 87.12 276 ARG A O 1
ATOM 2148 N N . SER A 1 277 ? -20.911 1.747 0.176 1.00 87.00 277 SER A N 1
ATOM 2149 C CA . SER A 1 277 ? -20.237 0.464 -0.002 1.00 87.00 277 SER A CA 1
ATOM 2150 C C . SER A 1 277 ? -18.867 0.392 0.692 1.00 87.00 277 SER A C 1
ATOM 2152 O O . SER A 1 277 ? -18.529 -0.656 1.249 1.00 87.00 277 SER A O 1
ATOM 2154 N N . LEU A 1 278 ? -18.106 1.496 0.721 1.00 85.75 278 LEU A N 1
ATOM 2155 C CA . LEU A 1 278 ? -16.850 1.613 1.470 1.00 85.75 278 LEU A CA 1
ATOM 2156 C C . LEU A 1 278 ? -17.105 1.625 2.976 1.00 85.75 278 LEU A C 1
ATOM 2158 O O . LEU A 1 278 ? -16.421 0.912 3.710 1.00 85.75 278 LEU A O 1
ATOM 2162 N N . VAL A 1 279 ? -18.127 2.362 3.418 1.00 87.25 279 VAL A N 1
ATOM 2163 C CA . VAL A 1 279 ? -18.564 2.371 4.821 1.00 87.25 279 VAL A CA 1
ATOM 2164 C C . VAL A 1 279 ? -18.996 0.969 5.257 1.00 87.25 279 VAL A C 1
ATOM 2166 O O . VAL A 1 279 ? -18.526 0.475 6.276 1.00 87.25 279 VAL A O 1
ATOM 2169 N N . ASP A 1 280 ? -19.805 0.273 4.457 1.00 92.12 280 ASP A N 1
ATOM 2170 C CA . ASP A 1 280 ? -20.272 -1.089 4.738 1.00 92.12 280 ASP A CA 1
ATOM 2171 C C . ASP A 1 280 ? -19.120 -2.102 4.793 1.00 92.12 280 ASP A C 1
ATOM 2173 O O . ASP A 1 280 ? -19.172 -3.078 5.545 1.00 92.12 280 ASP A O 1
ATOM 2177 N N . LEU A 1 281 ? -18.078 -1.924 3.973 1.00 91.31 281 LEU A N 1
ATOM 2178 C CA . LEU A 1 281 ? -16.866 -2.741 4.052 1.00 91.31 281 LEU A CA 1
ATOM 2179 C C . LEU A 1 281 ? -16.098 -2.444 5.342 1.00 91.31 281 LEU A C 1
ATOM 2181 O O . LEU A 1 281 ? -15.737 -3.371 6.064 1.00 91.31 281 LEU A O 1
ATOM 2185 N N . GLY A 1 282 ? -15.883 -1.165 5.644 1.00 89.00 282 GLY A N 1
ATOM 2186 C CA . GLY A 1 282 ? -15.208 -0.719 6.855 1.00 89.00 282 GLY A CA 1
ATOM 2187 C C . GLY A 1 282 ? -15.883 -1.225 8.129 1.00 89.00 282 GLY A C 1
ATOM 2188 O O . GLY A 1 282 ? -15.216 -1.820 8.975 1.00 89.00 282 GLY A O 1
ATOM 2189 N N . LEU A 1 283 ? -17.208 -1.077 8.227 1.00 92.19 283 LEU A N 1
ATOM 2190 C CA . LEU A 1 283 ? -18.019 -1.556 9.350 1.00 92.19 283 LEU A CA 1
ATOM 2191 C C . LEU A 1 283 ? -18.002 -3.085 9.478 1.00 92.19 283 LEU A C 1
ATOM 2193 O O . LEU A 1 283 ? -17.889 -3.595 10.589 1.00 92.19 283 LEU A O 1
ATOM 2197 N N . ALA A 1 284 ? -18.045 -3.823 8.363 1.00 93.12 284 ALA A N 1
ATOM 2198 C CA . ALA A 1 284 ? -17.904 -5.280 8.394 1.00 93.12 284 ALA A CA 1
ATOM 2199 C C . ALA A 1 284 ? -16.518 -5.715 8.908 1.00 93.12 284 ALA A C 1
ATOM 2201 O O . ALA A 1 284 ? -16.405 -6.685 9.652 1.00 93.12 284 ALA A O 1
ATOM 2202 N N . CYS A 1 285 ? -15.457 -4.992 8.544 1.00 92.56 285 CYS A N 1
ATOM 2203 C CA . CYS A 1 285 ? -14.104 -5.254 9.032 1.00 92.56 285 CYS A CA 1
ATOM 2204 C C . CYS A 1 285 ? -13.974 -5.044 10.549 1.00 92.56 285 CYS A C 1
ATOM 2206 O O . CYS A 1 285 ? -13.300 -5.837 11.202 1.00 92.56 285 CYS A O 1
ATOM 2208 N N . VAL A 1 286 ? -14.643 -4.034 11.120 1.00 94.19 286 VAL A N 1
ATOM 2209 C CA . VAL A 1 286 ? -14.597 -3.725 12.565 1.00 94.19 286 VAL A CA 1
ATOM 2210 C C . VAL A 1 286 ? -15.706 -4.393 13.394 1.00 94.19 286 VAL A C 1
ATOM 2212 O O . VAL A 1 286 ? -16.013 -3.934 14.496 1.00 94.19 286 VAL A O 1
ATOM 2215 N N . ALA A 1 287 ? -16.321 -5.471 12.898 1.00 93.62 287 ALA A N 1
ATOM 2216 C CA . ALA A 1 287 ? -17.318 -6.217 13.664 1.00 93.62 287 ALA A CA 1
ATOM 2217 C C . ALA A 1 287 ? -16.731 -6.731 14.995 1.00 93.62 287 ALA A C 1
ATOM 2219 O O . ALA A 1 287 ? -15.583 -7.183 15.050 1.00 93.62 287 ALA A O 1
ATOM 2220 N N . ILE A 1 288 ? -17.520 -6.659 16.075 1.00 92.06 288 ILE A N 1
ATOM 2221 C CA . ILE A 1 288 ? -17.081 -7.107 17.407 1.00 92.06 288 ILE A CA 1
ATOM 2222 C C . ILE A 1 288 ? -16.837 -8.614 17.405 1.00 92.06 288 ILE A C 1
ATOM 2224 O O . ILE A 1 288 ? -15.765 -9.051 17.818 1.00 92.06 288 ILE A O 1
ATOM 2228 N N . ASP A 1 289 ? -17.782 -9.389 16.870 1.00 91.06 289 ASP A N 1
ATOM 2229 C CA . ASP A 1 289 ? -17.570 -10.808 16.608 1.00 91.06 289 ASP A CA 1
ATOM 2230 C C . ASP A 1 289 ? -16.574 -10.972 15.447 1.00 91.06 289 ASP A C 1
ATOM 2232 O O . ASP A 1 289 ? -16.777 -10.466 14.340 1.00 91.06 289 ASP A O 1
ATOM 2236 N N . SER A 1 290 ? -15.465 -11.668 15.703 1.00 91.88 290 SER A N 1
ATOM 2237 C CA . SER A 1 290 ? -14.408 -11.880 14.713 1.00 91.88 290 SER A CA 1
ATOM 2238 C C . SER A 1 290 ? -14.841 -12.778 13.551 1.00 91.88 290 SER A C 1
ATOM 2240 O O . SER A 1 290 ? -14.251 -12.709 12.467 1.00 91.88 290 SER A O 1
ATOM 2242 N N . THR A 1 291 ? -15.888 -13.587 13.738 1.00 90.56 291 THR A N 1
ATOM 2243 C CA . THR A 1 291 ? -16.423 -14.485 12.708 1.00 90.56 291 THR A CA 1
ATOM 2244 C C . THR A 1 291 ? -17.224 -13.749 11.636 1.00 90.56 291 THR A C 1
ATOM 2246 O O . THR A 1 291 ? -17.192 -14.168 10.477 1.00 90.56 291 THR A O 1
ATOM 2249 N N . ASP A 1 292 ? -17.831 -12.610 11.983 1.00 93.44 292 ASP A N 1
ATOM 2250 C CA . ASP A 1 292 ? -18.584 -11.751 11.060 1.00 93.44 292 ASP A CA 1
ATOM 2251 C C . ASP A 1 292 ? -17.675 -10.919 10.143 1.00 93.44 292 ASP A C 1
ATOM 2253 O O . ASP A 1 292 ? -18.100 -10.430 9.092 1.00 93.44 292 ASP A O 1
ATOM 2257 N N . ARG A 1 293 ? -16.399 -10.760 10.514 1.00 95.38 293 ARG A N 1
ATOM 2258 C CA . ARG A 1 293 ? -15.429 -10.009 9.708 1.00 95.38 293 ARG A CA 1
ATOM 2259 C C . ARG A 1 293 ? -15.159 -10.749 8.395 1.00 95.38 293 ARG A C 1
ATOM 2261 O O . ARG A 1 293 ? -15.068 -11.981 8.399 1.00 95.38 293 ARG A O 1
ATOM 2268 N N . PRO A 1 294 ? -14.936 -10.054 7.266 1.00 91.75 294 PRO A N 1
ATOM 2269 C CA . PRO A 1 294 ? -14.592 -10.705 6.005 1.00 91.75 294 PRO A CA 1
ATOM 2270 C C . PRO A 1 294 ? -13.243 -11.443 6.084 1.00 91.75 294 PRO A C 1
ATOM 2272 O O . PRO A 1 294 ? -12.492 -11.368 7.059 1.00 91.75 294 PRO A O 1
ATOM 2275 N N . THR A 1 295 ? -12.931 -12.233 5.060 1.00 89.62 295 THR A N 1
ATOM 2276 C CA . THR A 1 295 ? -11.543 -12.664 4.835 1.00 89.62 295 THR A CA 1
ATOM 2277 C C . THR A 1 295 ? -10.791 -11.554 4.104 1.00 89.62 295 THR A C 1
ATOM 2279 O O . THR A 1 295 ? -11.416 -10.714 3.461 1.00 89.62 295 THR A O 1
ATOM 2282 N N . ALA A 1 296 ? -9.457 -11.567 4.133 1.00 79.00 296 ALA A N 1
ATOM 2283 C CA . ALA A 1 296 ? -8.669 -10.606 3.358 1.00 79.00 296 ALA A CA 1
ATOM 2284 C C . ALA A 1 296 ? -8.998 -10.656 1.850 1.00 79.00 296 ALA A C 1
ATOM 2286 O O . ALA A 1 296 ? -9.069 -9.617 1.203 1.00 79.00 296 ALA A O 1
ATOM 2287 N N . ALA A 1 297 ? -9.262 -11.851 1.305 1.00 74.56 297 ALA A N 1
ATOM 2288 C CA . ALA A 1 297 ? -9.665 -12.023 -0.091 1.00 74.56 297 ALA A CA 1
ATOM 2289 C C . ALA A 1 297 ? -11.039 -11.396 -0.383 1.00 74.56 297 ALA A C 1
ATOM 2291 O O . ALA A 1 297 ? -11.203 -10.717 -1.392 1.00 74.56 297 ALA A O 1
ATOM 2292 N N . GLU A 1 298 ? -12.003 -11.573 0.523 1.00 83.19 298 GLU A N 1
ATOM 2293 C CA . GLU A 1 298 ? -13.332 -10.964 0.404 1.00 83.19 298 GLU A CA 1
ATOM 2294 C C . GLU A 1 298 ? -13.265 -9.436 0.530 1.00 83.19 298 GLU A C 1
ATOM 2296 O O . GLU A 1 298 ? -13.854 -8.714 -0.271 1.00 83.19 298 GLU A O 1
ATOM 2301 N N . ALA A 1 299 ? -12.502 -8.928 1.502 1.00 84.75 299 ALA A N 1
ATOM 2302 C CA . ALA A 1 299 ? -12.300 -7.495 1.679 1.00 84.75 299 ALA A CA 1
ATOM 2303 C C . ALA A 1 299 ? -11.643 -6.861 0.443 1.00 84.75 299 ALA A C 1
ATOM 2305 O O . ALA A 1 299 ? -12.082 -5.804 -0.009 1.00 84.75 299 ALA A O 1
ATOM 2306 N N . LEU A 1 300 ? -10.642 -7.531 -0.140 1.00 82.25 300 LEU A N 1
ATOM 2307 C CA . LEU A 1 300 ? -9.998 -7.104 -1.381 1.00 82.25 300 LEU A CA 1
ATOM 2308 C C . LEU A 1 300 ? -10.988 -7.076 -2.550 1.00 82.25 300 LEU A C 1
ATOM 2310 O O . LEU A 1 300 ? -11.062 -6.068 -3.249 1.00 82.25 300 LEU A O 1
ATOM 2314 N N . TYR A 1 301 ? -11.763 -8.147 -2.741 1.00 81.50 301 TYR A N 1
ATOM 2315 C CA . TYR A 1 301 ? -12.768 -8.219 -3.801 1.00 81.50 301 TYR A CA 1
ATOM 2316 C C . TYR A 1 301 ? -13.779 -7.073 -3.690 1.00 81.50 301 TYR A C 1
ATOM 2318 O O . TYR A 1 301 ? -14.004 -6.340 -4.653 1.00 81.50 301 TYR A O 1
ATOM 2326 N N . ARG A 1 302 ? -14.331 -6.851 -2.491 1.00 87.25 302 ARG A N 1
ATOM 2327 C CA . ARG A 1 302 ? -15.263 -5.745 -2.238 1.00 87.25 302 ARG A CA 1
ATOM 2328 C C . ARG A 1 302 ? -14.622 -4.390 -2.522 1.00 87.25 302 ARG A C 1
ATOM 2330 O O . ARG A 1 302 ? -15.239 -3.567 -3.188 1.00 87.25 302 ARG A O 1
ATOM 2337 N N . LEU A 1 303 ? -13.382 -4.168 -2.084 1.00 82.94 303 LEU A N 1
ATOM 2338 C CA . LEU A 1 303 ? -12.66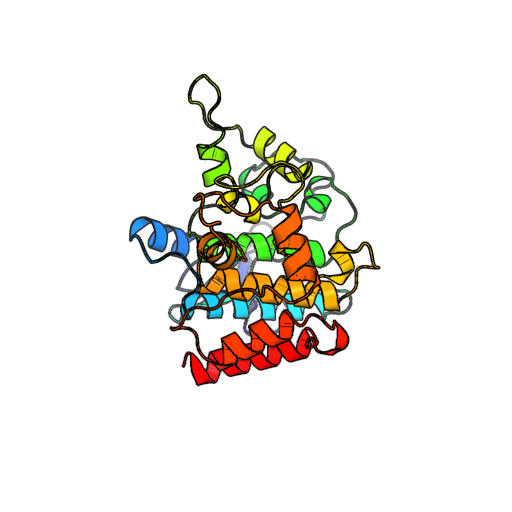7 -2.916 -2.337 1.00 82.94 303 LEU A CA 1
ATOM 2339 C C . LEU A 1 303 ? -12.444 -2.668 -3.838 1.00 82.94 303 LEU A C 1
ATOM 2341 O O . LEU A 1 303 ? -12.616 -1.545 -4.304 1.00 82.94 303 LEU A O 1
ATOM 2345 N N . GLN A 1 304 ? -12.125 -3.708 -4.613 1.00 80.69 304 GLN A N 1
ATOM 2346 C CA . GLN A 1 304 ? -11.995 -3.608 -6.071 1.00 80.69 304 GLN A CA 1
ATOM 2347 C C . GLN A 1 304 ? -13.318 -3.228 -6.745 1.00 80.69 304 GLN A C 1
ATOM 2349 O O . GLN A 1 304 ? -13.336 -2.384 -7.643 1.00 80.69 304 GLN A O 1
ATOM 2354 N N . VAL A 1 305 ? -14.432 -3.819 -6.306 1.00 83.25 305 VAL A N 1
ATOM 2355 C CA . VAL A 1 305 ? -15.769 -3.474 -6.813 1.00 83.25 305 VAL A CA 1
ATOM 2356 C C . VAL A 1 305 ? -16.092 -2.008 -6.512 1.00 83.25 305 VAL A C 1
ATOM 2358 O O . VAL A 1 305 ? -16.483 -1.273 -7.414 1.00 83.25 305 VAL A O 1
ATOM 2361 N N . ILE A 1 306 ? -15.833 -1.548 -5.287 1.00 82.81 306 ILE A N 1
ATOM 2362 C CA . ILE A 1 306 ? -16.055 -0.151 -4.876 1.00 82.81 306 ILE A CA 1
ATOM 2363 C C . ILE A 1 306 ? -15.243 0.815 -5.746 1.00 82.81 306 ILE A C 1
ATOM 2365 O O . ILE A 1 306 ? -15.770 1.809 -6.246 1.00 82.81 306 ILE A O 1
ATOM 2369 N N . LEU A 1 307 ? -13.963 0.508 -5.971 1.00 74.62 307 LEU A N 1
ATOM 2370 C CA . LEU A 1 307 ? -13.071 1.354 -6.766 1.00 74.62 307 LEU A CA 1
ATOM 2371 C C . LEU A 1 307 ? -13.475 1.436 -8.238 1.00 74.62 307 LEU A C 1
ATOM 2373 O O . LEU A 1 307 ? -13.247 2.463 -8.875 1.00 74.62 307 LEU A O 1
ATOM 2377 N N . THR A 1 308 ? -14.074 0.374 -8.773 1.00 75.19 308 THR A N 1
ATOM 2378 C CA . THR A 1 308 ? -14.493 0.313 -10.178 1.00 75.19 308 THR A CA 1
ATOM 2379 C C . THR A 1 308 ? -15.891 0.877 -10.420 1.00 75.19 308 THR A C 1
ATOM 2381 O O . THR A 1 308 ? -16.136 1.391 -11.508 1.00 75.19 308 THR A O 1
ATOM 2384 N N . GLN A 1 309 ? -16.800 0.797 -9.443 1.00 75.50 309 GLN A N 1
ATOM 2385 C CA . GLN A 1 309 ? -18.215 1.142 -9.631 1.00 75.50 309 GLN A CA 1
ATOM 2386 C C . GLN A 1 309 ? -18.636 2.447 -8.948 1.00 75.50 309 GLN A C 1
ATOM 2388 O O . GLN A 1 309 ? -19.387 3.215 -9.543 1.00 75.50 309 GLN A O 1
ATOM 2393 N N . ASP A 1 310 ? -18.151 2.720 -7.735 1.00 60.19 310 ASP A N 1
ATOM 2394 C CA . ASP A 1 310 ? -18.685 3.805 -6.895 1.00 60.19 310 ASP A CA 1
ATOM 2395 C C . ASP A 1 310 ? -17.779 5.038 -6.845 1.00 60.19 310 ASP A C 1
ATOM 2397 O O . ASP A 1 310 ? -18.234 6.146 -6.565 1.00 60.19 310 ASP A O 1
ATOM 2401 N N . LEU A 1 311 ? -16.492 4.854 -7.132 1.00 57.75 311 LEU A N 1
ATOM 2402 C CA . LEU A 1 311 ? -15.527 5.942 -7.308 1.00 57.75 311 LEU A CA 1
ATOM 2403 C C . LEU A 1 311 ? -15.250 6.229 -8.796 1.00 57.75 311 LEU A C 1
ATOM 2405 O O . LEU A 1 311 ? -14.385 7.048 -9.101 1.00 57.75 311 LEU A O 1
ATOM 2409 N N . GLY A 1 312 ? -15.957 5.540 -9.703 1.00 46.75 312 GLY A N 1
ATOM 2410 C CA . GLY A 1 312 ? -15.862 5.588 -11.170 1.00 46.75 312 GLY A CA 1
ATOM 2411 C C . GLY A 1 312 ? -16.143 6.948 -11.786 1.00 46.75 312 GLY A C 1
ATOM 2412 O O . GLY A 1 312 ? -17.178 7.554 -11.453 1.00 46.75 312 GLY A O 1
#

Mean predicted aligned error: 12.79 Å

InterPro domains:
  IPR000719 Protein kinase domain [PF00069] (2-164)
  IPR000719 Protein kinase domain [PF00069] (192-300)
  IPR000719 Protein kinase domain [PS50011] (1-307)
  IPR000719 Protein kinase domain [SM00220] (1-307)
  IPR008271 Serine/threonine-protein kinase, active site [PS00108] (77-89)
  IPR011009 Protein kinase-like domain superfamily [SSF56112] (3-160)
  IPR011009 Protein kinase-like domain superfamily [SSF56112] (192-301)
  IPR051681 Serine/Threonine Kinases and Pseudokinases [PTHR44329] (1-160)

Organism: NCBI:txid4796

Solvent-accessible surface area (backbone atoms only — not comparable to full-atom values): 18067 Å² total; per-residue (Å²): 115,64,86,80,61,86,52,96,21,41,62,45,56,74,49,74,49,66,91,44,94,88,50,69,41,80,40,59,66,85,48,81,46,39,30,45,46,62,52,25,50,50,33,56,77,68,65,52,80,68,42,71,48,71,66,54,47,49,32,54,47,28,52,50,52,34,50,52,54,36,52,68,39,89,78,58,48,59,44,86,58,54,42,42,72,32,29,33,18,31,87,86,53,54,29,24,43,50,79,66,59,77,81,58,92,73,61,92,79,62,98,79,78,67,82,85,64,58,79,34,53,27,48,49,59,75,70,68,46,91,72,59,64,62,39,45,50,45,8,46,53,47,40,53,49,29,59,27,65,32,50,64,80,60,52,64,56,34,64,70,46,43,46,102,81,72,44,64,54,54,69,72,60,52,51,53,33,38,58,70,64,75,47,50,82,76,50,69,82,43,73,89,78,65,62,94,87,53,81,67,57,79,46,49,26,52,56,49,74,73,68,46,86,81,53,78,47,36,55,35,18,27,49,15,41,47,50,22,26,52,62,54,72,46,64,74,43,48,64,61,45,62,74,49,43,44,102,82,71,46,70,62,52,67,72,60,50,52,53,33,41,57,70,61,79,46,72,72,59,67,44,93,85,52,56,65,69,56,48,56,48,26,53,35,20,49,38,81,56,56,82,70,23,59,52,73,69,54,49,49,53,53,51,53,50,40,57,62,66,75,69,96

Nearest PDB structures (foldseek):
  6juu-assembly1_A  TM=6.181E-01  e=1.082E-10  Homo sapiens
  7jv1-assembly1_C  TM=6.114E-01  e=2.910E-09  Oryctolagus cuniculus
  5bx0-assembly1_A  TM=6.034E-01  e=3.071E-09  Homo sapiens
  6nyb-assembly1_B  TM=4.364E-01  e=4.481E-09  Homo sapiens
  9gb9-assembly4_D  TM=4.347E-01  e=1.007E-08  Lotus japonicus

Radius of gyration: 21.16 Å; Cα contacts (8 Å, |Δi|>4): 404; chains: 1; bounding box: 54×44×60 Å